Protein 3RYK (pdb70)

Organism: Bacillus anthracis (NCBI:txid1392)

B-factor: mean 27.77, std 9.04, range [14.35, 128.98]

Foldseek 3Di:
DKDFPDDPLNHKTKIAWDWADDPVGIDTDLDDQVVVVVVVHHFDWDDKDKDKAQFFQAKDFQKFFDPPQTKWKKKAWQAAKKWKKKAQCPPVRPRHRAMDTDIHHNVRRMMMTHGTRMGIMIGTHGGTIMMMMTIRGDDDPPRMAGAAPCQPVHNDPDPDDDGNYDPVNNPGHHD/DKDFPDAPLNHKTKIAWDWAQDPVGIDTCLDDQVVCVVVVDHFDWDDKDKDKAQFFQAKDFQKFFAPPQTKWKKKAWQAAKKFKKKAQCAPPGPRHGPMDTDMHHNVRRMIMTHDGRMTIMIGTHGGTIMMMMTIRGDDDPVRIAGAAQPAPSRPDPHPHDDGDYDPVNNVGDHD

Radius of gyration: 21.02 Å; Cα contacts (8 Å, |Δi|>4): 900; chains: 2; bounding box: 62×34×48 Å

InterPro domains:
  IPR000888 dTDP-4-dehydrorhamnose 3,5-epimerase-like [PF00908] (5-176)
  IPR000888 dTDP-4-dehydrorhamnose 3,5-epimerase-like [PTHR21047] (2-176)
  IPR000888 dTDP-4-dehydrorhamnose 3,5-epimerase-like [TIGR01221] (2-177)
  IPR000888 dTDP-4-dehydrorhamnose 3,5-epimerase-like [cd00438] (3-169)
  IPR011051 RmlC-like cupin domain superfamily [SSF51182] (1-179)
  IPR014710 RmlC-like jelly roll fold [G3DSA:2.60.120.10] (1-181)

Structure (mmCIF, N/CA/C/O backbone):
data_3RYK
#
_entry.id   3RYK
#
_cell.length_a   86.652
_cell.length_b   86.652
_cell.length_c   45.101
_cell.angle_alpha   90.00
_cell.angle_beta   90.00
_cell.angle_gamma   120.00
#
_symmetry.space_group_name_H-M   'P 3'
#
loop_
_entity.id
_entity.type
_entity.pdbx_description
1 polymer 'dTDP-4-dehydrorhamnose 3,5-epimerase'
2 non-polymer 'PYROPHOSPHATE 2-'
3 non-polymer "THYMIDINE-5'-DIPHOSPHATE"
4 water water
#
loop_
_atom_site.group_PDB
_atom_site.id
_atom_site.type_symbol
_atom_site.label_atom_id
_atom_site.label_alt_id
_atom_site.label_comp_id
_atom_site.label_asym_id
_atom_site.label_entity_id
_atom_site.label_seq_id
_atom_site.pdbx_PDB_ins_code
_atom_site.Cartn_x
_atom_site.Cartn_y
_atom_site.Cartn_z
_atom_site.occupancy
_atom_site.B_iso_or_equiv
_atom_site.auth_seq_id
_atom_site.auth_comp_id
_atom_site.auth_asym_id
_atom_site.auth_atom_id
_atom_site.pdbx_PDB_model_num
ATOM 1 N N . ALA A 1 24 ? -7.593 26.985 -39.492 1.00 32.47 0 ALA A N 1
ATOM 2 C CA . ALA A 1 24 ? -7.173 27.420 -38.127 1.00 32.11 0 ALA A CA 1
ATOM 3 C C . ALA A 1 24 ? -8.115 26.779 -37.114 1.00 31.93 0 ALA A C 1
ATOM 4 O O . ALA A 1 24 ? -8.873 25.877 -37.464 1.00 33.44 0 ALA A O 1
ATOM 6 N N . MET A 1 25 ? -8.081 27.230 -35.864 1.00 31.43 1 MET A N 1
ATOM 7 C CA . MET A 1 25 ? -8.975 26.657 -34.857 1.00 30.42 1 MET A CA 1
ATOM 8 C C . MET A 1 25 ? -10.410 27.089 -35.152 1.00 28.87 1 MET A C 1
ATOM 9 O O . MET A 1 25 ? -10.633 28.233 -35.544 1.00 29.88 1 MET A O 1
ATOM 14 N N A LYS A 1 26 ? -11.368 26.178 -34.976 0.50 28.26 2 LYS A N 1
ATOM 15 N N B LYS A 1 26 ? -11.368 26.187 -34.944 0.50 28.13 2 LYS A N 1
ATOM 16 C CA A LYS A 1 26 ? -12.783 26.478 -35.237 0.50 27.62 2 LYS A CA 1
ATOM 17 C CA B LYS A 1 26 ? -12.781 26.478 -35.195 0.50 27.39 2 LYS A CA 1
ATOM 18 C C A LYS A 1 26 ? -13.719 26.144 -34.061 0.50 27.37 2 LYS A C 1
ATOM 19 C C B LYS A 1 26 ? -13.662 26.264 -33.976 0.50 27.20 2 LYS A C 1
ATOM 20 O O A LYS A 1 26 ? -13.401 25.299 -33.222 0.50 27.68 2 LYS A O 1
ATOM 21 O O B LYS A 1 26 ? -13.234 25.657 -32.997 0.50 27.54 2 LYS A O 1
ATOM 32 N N . VAL A 1 27 ? -14.885 26.794 -34.051 1.00 27.08 3 VAL A N 1
ATOM 33 C CA . VAL A 1 27 ? -15.902 26.642 -32.988 1.00 27.21 3 VAL A CA 1
ATOM 34 C C . VAL A 1 27 ? -16.872 25.506 -33.325 1.00 26.82 3 VAL A C 1
ATOM 35 O O . VAL A 1 27 ? -17.552 25.521 -34.363 1.00 28.08 3 VAL A O 1
ATOM 39 N N . ILE A 1 28 ? -16.941 24.506 -32.457 1.00 26.14 4 ILE A N 1
ATOM 40 C CA . ILE A 1 28 ? -17.834 23.363 -32.659 1.00 26.38 4 ILE A CA 1
ATOM 41 C C . ILE A 1 28 ? -19.257 23.755 -32.267 1.00 25.83 4 ILE A C 1
ATOM 42 O O . ILE A 1 28 ? -20.219 23.433 -32.971 1.00 27.40 4 ILE A O 1
ATOM 47 N N . GLU A 1 29 ? -19.391 24.454 -31.141 1.00 25.12 5 GLU A N 1
ATOM 48 C CA . GLU A 1 29 ? -20.694 24.913 -30.666 1.00 24.37 5 GLU A CA 1
ATOM 49 C C . GLU A 1 29 ? -20.485 25.946 -29.569 1.00 23.78 5 GLU A C 1
ATOM 50 O O . GLU A 1 29 ? -19.438 25.970 -28.918 1.00 23.02 5 GLU A O 1
ATOM 56 N N . THR A 1 30 ? -21.489 26.798 -29.397 1.00 24.60 6 THR A N 1
ATOM 57 C CA . THR A 1 30 ? -21.478 27.831 -28.396 1.00 25.19 6 THR A CA 1
ATOM 58 C C . THR A 1 30 ? -22.729 27.602 -27.559 1.00 24.93 6 THR A C 1
ATOM 59 O O . THR A 1 30 ? -23.812 27.357 -28.095 1.00 25.03 6 THR A O 1
ATOM 63 N N . ASN A 1 31 ? -22.571 27.640 -26.240 1.00 24.63 7 ASN A N 1
ATOM 64 C CA . ASN A 1 31 ? -23.684 27.463 -25.333 1.00 24.87 7 ASN A CA 1
ATOM 65 C C . ASN A 1 31 ? -23.621 28.497 -24.212 1.00 24.08 7 ASN A C 1
ATOM 66 O O . ASN A 1 31 ? -22.559 28.989 -23.853 1.00 25.19 7 ASN A O 1
ATOM 71 N N . PHE A 1 32 ? -24.786 28.831 -23.685 1.00 23.64 8 PHE A N 1
ATOM 72 C CA . PHE A 1 32 ? -24.914 29.780 -22.599 1.00 23.26 8 PHE A CA 1
ATOM 73 C C . PHE A 1 32 ? -24.252 31.106 -22.968 1.00 23.31 8 PHE A C 1
ATOM 74 O O . PHE A 1 32 ? -23.605 31.738 -22.145 1.00 23.69 8 PHE A O 1
ATOM 82 N N . THR A 1 33 ? -24.400 31.475 -24.245 1.00 23.85 9 THR A N 1
ATOM 83 C CA . THR A 1 33 ? -23.882 32.710 -24.837 1.00 24.21 9 THR A CA 1
ATOM 84 C C . THR A 1 33 ? -22.375 32.796 -25.083 1.00 23.76 9 THR A C 1
ATOM 85 O O . THR A 1 33 ? -21.955 33.127 -26.200 1.00 24.89 9 THR A O 1
ATOM 89 N N . ASP A 1 34 ? -21.591 32.474 -24.057 1.00 23.30 10 ASP A N 1
ATOM 90 C CA . ASP A 1 34 ? -20.131 32.555 -24.067 1.00 23.50 10 ASP A CA 1
ATOM 91 C C . ASP A 1 34 ? -19.291 31.262 -24.007 1.00 23.14 10 ASP A C 1
ATOM 92 O O . ASP A 1 34 ? -18.101 31.323 -24.285 1.00 23.96 10 ASP A O 1
ATOM 97 N N . ALA A 1 35 ? -19.875 30.127 -23.620 1.00 22.74 11 ALA A N 1
ATOM 98 C CA . ALA A 1 35 ? -19.116 28.860 -23.545 1.00 22.33 11 ALA A CA 1
ATOM 99 C C . ALA A 1 35 ? -18.875 28.357 -24.963 1.00 22.41 11 ALA A C 1
ATOM 100 O O . ALA A 1 35 ? -19.795 28.289 -25.750 1.00 25.15 11 ALA A O 1
ATOM 102 N N . LYS A 1 36 ? -17.649 27.966 -25.271 1.00 22.02 12 LYS A N 1
ATOM 103 C CA . LYS A 1 36 ? -17.311 27.515 -26.621 1.00 21.64 12 LYS A CA 1
ATOM 104 C C . LYS A 1 36 ? -16.517 26.227 -26.672 1.00 22.13 12 LYS A C 1
ATOM 105 O O . LYS A 1 36 ? -15.502 26.106 -25.998 1.00 22.56 12 LYS A O 1
ATOM 111 N N . LEU A 1 37 ? -17.009 25.267 -27.450 1.00 21.86 13 LEU A N 1
ATOM 112 C CA . LEU A 1 37 ? -16.335 23.982 -27.639 1.00 22.22 13 LEU A CA 1
ATOM 113 C C . LEU A 1 37 ? -15.538 24.256 -28.906 1.00 22.48 13 LEU A C 1
ATOM 114 O O . LEU A 1 37 ? -16.119 24.598 -29.929 1.00 23.66 13 LEU A O 1
ATOM 119 N N . LEU A 1 38 ? -14.219 24.106 -28.831 1.00 23.20 14 LEU A N 1
ATOM 120 C CA . LEU A 1 38 ? -13.322 24.393 -29.949 1.00 23.67 14 LEU A CA 1
ATOM 121 C C . LEU A 1 38 ? -12.510 23.205 -30.459 1.00 24.18 14 LEU A C 1
ATOM 122 O O . LEU A 1 38 ? -12.259 22.249 -29.730 1.00 23.86 14 LEU A O 1
ATOM 127 N N . GLU A 1 39 ? -12.090 23.279 -31.725 1.00 24.49 15 GLU A N 1
ATOM 128 C CA . GLU A 1 39 ? -11.269 22.213 -32.319 1.00 25.34 15 GLU A CA 1
ATOM 129 C C . GLU A 1 39 ? -10.111 22.818 -33.107 1.00 26.19 15 GLU A C 1
ATOM 130 O O . GLU A 1 39 ? -10.326 23.623 -34.024 1.00 26.43 15 GLU A O 1
ATOM 136 N N . PRO A 1 40 ? -8.878 22.409 -32.772 1.00 26.34 16 PRO A N 1
ATOM 137 C CA . PRO A 1 40 ? -7.707 22.915 -33.459 1.00 26.60 16 PRO A CA 1
ATOM 138 C C . PRO A 1 40 ? -7.497 22.156 -34.767 1.00 26.74 16 PRO A C 1
ATOM 139 O O . PRO A 1 40 ? -7.869 20.977 -34.871 1.00 27.26 16 PRO A O 1
ATOM 143 N N . ARG A 1 41 ? -6.921 22.827 -35.750 1.00 28.17 17 ARG A N 1
ATOM 144 C CA . ARG A 1 41 ? -6.636 22.220 -37.045 1.00 28.70 17 ARG A CA 1
ATOM 145 C C . ARG A 1 41 ? -5.409 21.357 -36.818 1.00 28.49 17 ARG A C 1
ATOM 146 O O . ARG A 1 41 ? -4.385 21.835 -36.320 1.00 29.98 17 ARG A O 1
ATOM 154 N N . LEU A 1 42 ? -5.524 20.082 -37.166 1.00 29.16 18 LEU A N 1
ATOM 155 C CA . LEU A 1 42 ? -4.446 19.141 -36.995 1.00 28.97 18 LEU A CA 1
ATOM 156 C C . LEU A 1 42 ? -3.802 18.944 -38.362 1.00 29.23 18 LEU A C 1
ATOM 157 O O . LEU A 1 42 ? -4.485 19.053 -39.390 1.00 28.87 18 LEU A O 1
ATOM 162 N N . PHE A 1 43 ? -2.496 18.682 -38.366 1.00 29.41 19 PHE A N 1
ATOM 163 C CA . PHE A 1 43 ? -1.719 18.444 -39.585 1.00 29.80 19 PHE A CA 1
ATOM 164 C C . PHE A 1 43 ? -0.956 17.144 -39.408 1.00 30.03 19 PHE A C 1
ATOM 165 O O . PHE A 1 43 ? 0.124 17.125 -38.808 1.00 30.18 19 PHE A O 1
ATOM 173 N N . GLY A 1 44 ? -1.531 16.067 -39.938 1.00 30.55 20 GLY A N 1
ATOM 174 C CA . GLY A 1 44 ? -0.949 14.735 -39.839 1.00 30.80 20 GLY A CA 1
ATOM 175 C C . GLY A 1 44 ? -0.070 14.200 -40.957 1.00 31.29 20 GLY A C 1
ATOM 176 O O . GLY A 1 44 ? -0.107 14.666 -42.103 1.00 32.08 20 GLY A O 1
ATOM 177 N N . ASP A 1 45 ? 0.712 13.193 -40.576 1.00 31.88 21 ASP A N 1
ATOM 178 C CA . ASP A 1 45 ? 1.660 12.475 -41.420 1.00 31.95 21 ASP A CA 1
ATOM 179 C C . ASP A 1 45 ? 1.680 11.051 -40.910 1.00 31.33 21 ASP A C 1
ATOM 180 O O . ASP A 1 45 ? 1.039 10.733 -39.904 1.00 31.72 21 ASP A O 1
ATOM 185 N N . ASP A 1 46 ? 2.427 10.197 -41.601 1.00 30.83 22 ASP A N 1
ATOM 186 C CA . ASP A 1 46 ? 2.576 8.807 -41.204 1.00 30.41 22 ASP A CA 1
ATOM 187 C C . ASP A 1 46 ? 3.452 8.797 -39.943 1.00 29.94 22 ASP A C 1
ATOM 188 O O . ASP A 1 46 ? 3.422 7.837 -39.174 1.00 30.59 22 ASP A O 1
ATOM 193 N N . ARG A 1 47 ? 4.213 9.883 -39.744 1.00 29.27 23 ARG A N 1
ATOM 194 C CA . ARG A 1 47 ? 5.129 10.058 -38.593 1.00 28.70 23 ARG A CA 1
ATOM 195 C C . ARG A 1 47 ? 4.430 10.499 -37.308 1.00 27.61 23 ARG A C 1
ATOM 196 O O . ARG A 1 47 ? 4.970 10.324 -36.214 1.00 27.73 23 ARG A O 1
ATOM 204 N N . GLY A 1 48 ? 3.262 11.110 -37.439 1.00 26.63 24 GLY A N 1
ATOM 205 C CA . GLY A 1 48 ? 2.492 11.595 -36.279 1.00 25.70 24 GLY A CA 1
ATOM 206 C C . GLY A 1 48 ? 1.676 12.810 -36.678 1.00 25.81 24 GLY A C 1
ATOM 207 O O . GLY A 1 48 ? 0.997 12.788 -37.702 1.00 26.63 24 GLY A O 1
ATOM 208 N N . PHE A 1 49 ? 1.697 13.859 -35.859 1.00 25.48 25 PHE A N 1
ATOM 209 C CA . PHE A 1 49 ? 0.952 15.080 -36.193 1.00 25.44 25 PHE A CA 1
ATOM 210 C C . PHE A 1 49 ? 1.533 16.310 -35.512 1.00 25.06 25 PHE A C 1
ATOM 211 O O . PHE A 1 49 ? 2.403 16.217 -34.632 1.00 24.48 25 PHE A O 1
ATOM 219 N N . PHE A 1 50 ? 1.056 17.461 -35.976 1.00 24.99 26 PHE A N 1
ATOM 220 C CA . PHE A 1 50 ? 1.422 18.761 -35.465 1.00 24.71 26 PHE A CA 1
ATOM 221 C C . PHE A 1 50 ? 0.162 19.589 -35.337 1.00 24.57 26 PHE A C 1
ATOM 222 O O . PHE A 1 50 ? -0.758 19.473 -36.145 1.00 24.66 26 PHE A O 1
ATOM 230 N N . THR A 1 51 ? 0.106 20.423 -34.308 1.00 25.02 27 THR A N 1
ATOM 231 C CA . THR A 1 51 ? -1.039 21.298 -34.127 1.00 26.25 27 THR A CA 1
ATOM 232 C C . THR A 1 51 ? -0.678 22.487 -33.257 1.00 26.30 27 THR A C 1
ATOM 233 O O . THR A 1 51 ? 0.200 22.378 -32.387 1.00 26.98 27 THR A O 1
ATOM 237 N N . GLU A 1 52 ? -1.303 23.631 -33.555 1.00 27.45 28 GLU A N 1
ATOM 238 C CA . GLU A 1 52 ? -1.131 24.850 -32.772 1.00 27.76 28 GLU A CA 1
ATOM 239 C C . GLU A 1 52 ? -2.319 24.649 -31.842 1.00 27.16 28 GLU A C 1
ATOM 240 O O . GLU A 1 52 ? -3.480 24.789 -32.260 1.00 27.09 28 GLU A O 1
ATOM 246 N N . SER A 1 53 ? -2.051 24.278 -30.592 1.00 26.97 29 SER A N 1
ATOM 247 C CA . SER A 1 53 ? -3.130 24.044 -29.633 1.00 27.17 29 SER A CA 1
ATOM 248 C C . SER A 1 53 ? -3.664 25.356 -29.051 1.00 26.76 29 SER A C 1
ATOM 249 O O . SER A 1 53 ? -4.682 25.368 -28.369 1.00 28.50 29 SER A O 1
ATOM 252 N N . TYR A 1 54 ? -2.963 26.453 -29.323 1.00 26.64 30 TYR A N 1
ATOM 253 C CA . TYR A 1 54 ? -3.353 27.780 -28.864 1.00 25.30 30 TYR A CA 1
ATOM 254 C C . TYR A 1 54 ? -2.697 28.847 -29.716 1.00 25.38 30 TYR A C 1
ATOM 255 O O . TYR A 1 54 ? -1.498 28.810 -29.954 1.00 25.02 30 TYR A O 1
ATOM 264 N N . ASN A 1 55 ? -3.516 29.792 -30.156 1.00 25.59 31 ASN A N 1
ATOM 265 C CA . ASN A 1 55 ? -3.082 30.920 -30.951 1.00 25.68 31 ASN A CA 1
ATOM 266 C C . ASN A 1 55 ? -3.965 32.070 -30.503 1.00 25.89 31 ASN A C 1
ATOM 267 O O . ASN A 1 55 ? -5.156 32.106 -30.810 1.00 25.76 31 ASN A O 1
ATOM 272 N N . LYS A 1 56 ? -3.358 32.999 -29.762 1.00 26.48 32 LYS A N 1
ATOM 273 C CA . LYS A 1 56 ? -4.043 34.163 -29.192 1.00 26.56 32 LYS A CA 1
ATOM 274 C C . LYS A 1 56 ? -4.843 34.968 -30.217 1.00 26.69 32 LYS A C 1
ATOM 275 O O . LYS A 1 56 ? -6.053 35.150 -30.060 1.00 27.45 32 LYS A O 1
ATOM 281 N N . LYS A 1 57 ? -4.159 35.410 -31.269 1.00 27.17 33 LYS A N 1
ATOM 282 C CA . LYS A 1 57 ? -4.783 36.189 -32.348 1.00 27.85 33 LYS A CA 1
ATOM 283 C C . LYS A 1 57 ? -5.926 35.433 -33.050 1.00 28.08 33 LYS A C 1
ATOM 284 O O . LYS A 1 57 ? -6.891 36.066 -33.512 1.00 28.86 33 LYS A O 1
ATOM 290 N N . VAL A 1 58 ? -5.823 34.103 -33.145 1.00 27.72 34 VAL A N 1
ATOM 291 C CA . VAL A 1 58 ? -6.882 33.292 -33.779 1.00 27.78 34 VAL A CA 1
ATOM 292 C C . VAL A 1 58 ? -8.106 33.286 -32.881 1.00 27.71 34 VAL A C 1
ATOM 293 O O . VAL A 1 58 ? -9.234 33.437 -33.361 1.00 28.41 34 VAL A O 1
ATOM 297 N N . LEU A 1 59 ? -7.883 33.092 -31.585 1.00 26.84 35 LEU A N 1
ATOM 298 C CA . LEU A 1 59 ? -8.979 33.091 -30.624 1.00 26.56 35 LEU A CA 1
ATOM 299 C C . LEU A 1 59 ? -9.745 34.403 -30.619 1.00 26.25 35 LEU A C 1
ATOM 300 O O . LEU A 1 59 ? -10.973 34.384 -30.561 1.00 26.04 35 LEU A O 1
ATOM 305 N N . GLU A 1 60 ? -9.043 35.533 -30.716 1.00 26.83 36 GLU A N 1
ATOM 306 C CA . GLU A 1 60 ? -9.737 36.821 -30.735 1.00 28.12 36 GLU A CA 1
ATOM 307 C C . GLU A 1 60 ? -10.712 36.892 -31.908 1.00 28.67 36 GLU A C 1
ATOM 308 O O . GLU A 1 60 ? -11.776 37.501 -31.776 1.00 29.77 36 GLU A O 1
ATOM 314 N N . THR A 1 61 ? -10.361 36.268 -33.034 1.00 29.47 37 THR A N 1
ATOM 315 C CA . THR A 1 61 ? -11.248 36.278 -34.204 1.00 29.91 37 THR A CA 1
ATOM 316 C C . THR A 1 61 ? -12.527 35.516 -33.847 1.00 30.11 37 THR A C 1
ATOM 317 O O . THR A 1 61 ? -13.617 35.920 -34.237 1.00 30.81 37 THR A O 1
ATOM 321 N N . LEU A 1 62 ? -12.385 34.438 -33.070 1.00 30.40 38 LEU A N 1
ATOM 322 C CA . LEU A 1 62 ? -13.510 33.598 -32.629 1.00 30.30 38 LEU A CA 1
ATOM 323 C C . LEU A 1 62 ? -14.269 34.154 -31.402 1.00 30.27 38 LEU A C 1
ATOM 324 O O . LEU A 1 62 ? -15.047 33.420 -30.753 1.00 31.14 38 LEU A O 1
ATOM 329 N N . GLY A 1 63 ? -14.025 35.428 -31.085 1.00 30.13 39 GLY A N 1
ATOM 330 C CA . GLY A 1 63 ? -14.658 36.127 -29.968 1.00 29.79 39 GLY A CA 1
ATOM 331 C C . GLY A 1 63 ? -14.237 35.645 -28.596 1.00 29.64 39 GLY A C 1
ATOM 332 O O . GLY A 1 63 ? -15.056 35.589 -27.682 1.00 29.59 39 GLY A O 1
ATOM 333 N N . VAL A 1 64 ? -12.959 35.291 -28.465 1.00 29.33 40 VAL A N 1
ATOM 334 C CA . VAL A 1 64 ? -12.386 34.805 -27.221 1.00 29.09 40 VAL A CA 1
ATOM 335 C C . VAL A 1 64 ? -11.127 35.646 -27.050 1.00 29.10 40 VAL A C 1
ATOM 336 O O . VAL A 1 64 ? -10.061 35.335 -27.601 1.00 29.61 40 VAL A O 1
ATOM 340 N N . THR A 1 65 ? -11.276 36.729 -26.297 1.00 28.87 41 THR A N 1
ATOM 341 C CA . THR A 1 65 ? -10.197 37.663 -26.029 1.00 29.45 41 THR A CA 1
ATOM 342 C C . THR A 1 65 ? -9.816 37.594 -24.554 1.00 29.36 41 THR A C 1
ATOM 343 O O . THR A 1 65 ? -10.521 38.134 -23.685 1.00 30.77 41 THR A O 1
ATOM 347 N N . HIS A 1 66 ? -8.710 36.907 -24.283 1.00 29.09 42 HIS A N 1
ATOM 348 C CA . HIS A 1 66 ? -8.203 36.738 -22.925 1.00 28.67 42 HIS A CA 1
ATOM 349 C C . HIS A 1 66 ? -6.699 36.588 -22.948 1.00 28.64 42 HIS A C 1
ATOM 350 O O . HIS A 1 66 ? -6.135 35.993 -23.875 1.00 28.62 42 HIS A O 1
ATOM 357 N N . SER A 1 67 ? -6.054 37.106 -21.914 1.00 28.32 43 SER A N 1
ATOM 358 C CA . SER A 1 67 ? -4.610 37.017 -21.788 1.00 28.43 43 SER A CA 1
ATOM 359 C C . SER A 1 67 ? -4.414 36.005 -20.669 1.00 27.99 43 SER A C 1
ATOM 360 O O . SER A 1 67 ? -4.687 36.293 -19.503 1.00 28.58 43 SER A O 1
ATOM 363 N N . PHE A 1 68 ? -3.988 34.801 -21.041 1.00 27.02 44 PHE A N 1
ATOM 364 C CA . PHE A 1 68 ? -3.773 33.725 -20.067 1.00 26.55 44 PHE A CA 1
ATOM 365 C C . PHE A 1 68 ? -2.450 33.873 -19.337 1.00 25.92 44 PHE A C 1
ATOM 366 O O . PHE A 1 68 ? -1.427 34.142 -19.952 1.00 27.96 44 PHE A O 1
ATOM 374 N N . VAL A 1 69 ? -2.491 33.674 -18.017 1.00 24.98 45 VAL A N 1
ATOM 375 C CA . VAL 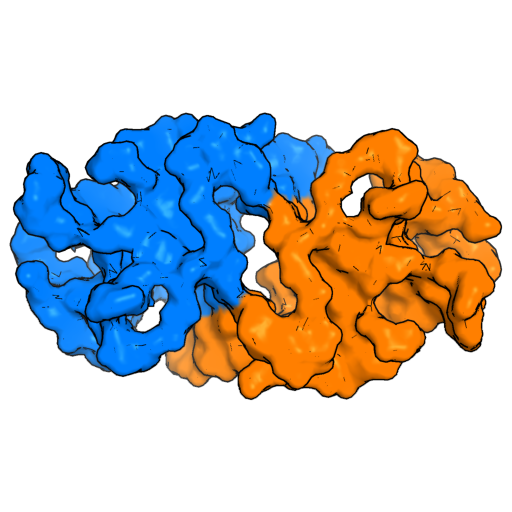A 1 69 ? -1.313 33.822 -17.152 1.00 23.89 45 VAL A CA 1
ATOM 376 C C . VAL A 1 69 ? -0.770 32.554 -16.502 1.00 23.53 45 VAL A C 1
ATOM 377 O O . VAL A 1 69 ? 0.355 32.536 -16.026 1.00 24.45 45 VAL A O 1
ATOM 381 N N . GLN A 1 70 ? -1.558 31.490 -16.501 1.00 23.47 46 GLN A N 1
ATOM 382 C CA . GLN A 1 70 ? -1.126 30.262 -15.889 1.00 23.79 46 GLN A CA 1
ATOM 383 C C . GLN A 1 70 ? -1.684 29.045 -16.619 1.00 23.77 46 GLN A C 1
ATOM 384 O O . GLN A 1 70 ? -2.769 29.111 -17.202 1.00 23.90 46 GLN A O 1
ATOM 390 N N . ASP A 1 71 ? -0.898 27.975 -16.641 1.00 24.61 47 ASP A N 1
ATOM 391 C CA . ASP A 1 71 ? -1.265 26.689 -17.257 1.00 24.45 47 ASP A CA 1
ATOM 392 C C . ASP A 1 71 ? -1.152 25.675 -16.135 1.00 24.58 47 ASP A C 1
ATOM 393 O O . ASP A 1 71 ? -0.103 25.576 -15.485 1.00 24.78 47 ASP A O 1
ATOM 398 N N . ASN A 1 72 ? -2.225 24.925 -15.935 1.00 24.68 48 ASN A N 1
ATOM 399 C CA . ASN A 1 72 ? -2.325 23.904 -14.915 1.00 25.66 48 ASN A CA 1
ATOM 400 C C . ASN A 1 72 ? -2.437 22.529 -15.569 1.00 24.94 48 ASN A C 1
ATOM 401 O O . ASN A 1 72 ? -3.036 22.407 -16.638 1.00 25.84 48 ASN A O 1
ATOM 406 N N . VAL A 1 73 ? -1.854 21.511 -14.943 1.00 24.95 49 VAL A N 1
ATOM 407 C CA . VAL A 1 73 ? -1.910 20.130 -15.434 1.00 24.30 49 VAL A CA 1
ATOM 408 C C . VAL A 1 73 ? -2.404 19.239 -14.297 1.00 24.69 49 VAL A C 1
ATOM 409 O O . VAL A 1 73 ? -1.792 19.194 -13.226 1.00 24.20 49 VAL A O 1
ATOM 413 N N . SER A 1 74 ? -3.526 18.568 -14.551 1.00 23.94 50 SER A N 1
ATOM 414 C CA . SER A 1 74 ? -4.178 17.654 -13.632 1.00 23.56 50 SER A CA 1
ATOM 415 C C . SER A 1 74 ? -3.995 16.209 -14.090 1.00 23.43 50 SER A C 1
ATOM 416 O O . SER A 1 74 ? -4.418 15.856 -15.186 1.00 23.85 50 SER A O 1
ATOM 419 N N . TYR A 1 75 ? -3.334 15.396 -13.269 1.00 23.32 51 TYR A N 1
ATOM 420 C CA . TYR A 1 75 ? -3.121 13.979 -13.553 1.00 22.63 51 TYR A CA 1
ATOM 421 C C . TYR A 1 75 ? -3.989 13.191 -12.579 1.00 22.48 51 TYR A C 1
ATOM 422 O O . TYR A 1 75 ? -3.990 13.487 -11.358 1.00 23.54 51 TYR A O 1
ATOM 431 N N . SER A 1 76 ? -4.737 12.226 -13.111 1.00 22.03 52 SER A N 1
ATOM 432 C CA . SER A 1 76 ? -5.620 11.360 -12.327 1.00 21.63 52 SER A CA 1
ATOM 433 C C . SER A 1 76 ? -5.294 9.910 -12.720 1.00 22.50 52 SER A C 1
ATOM 434 O O . SER A 1 76 ? -5.520 9.480 -13.859 1.00 22.15 52 SER A O 1
ATOM 437 N N . ALA A 1 77 ? -4.742 9.157 -11.782 1.00 23.10 53 ALA A N 1
ATOM 438 C CA . ALA A 1 77 ? -4.361 7.780 -12.045 1.00 23.53 53 ALA A CA 1
ATOM 439 C C . ALA A 1 77 ? -5.522 6.816 -12.354 1.00 23.85 53 ALA A C 1
ATOM 440 O O . ALA A 1 77 ? -5.417 5.987 -13.258 1.00 25.28 53 ALA A O 1
ATOM 442 N N . GLU A 1 78 ? -6.634 6.954 -11.641 1.00 23.72 54 GLU A N 1
ATOM 443 C CA . GLU A 1 78 ? -7.775 6.063 -11.814 1.00 23.69 54 GLU A CA 1
ATOM 444 C C . GLU A 1 78 ? -8.954 6.665 -12.560 1.00 22.88 54 GLU A C 1
ATOM 445 O O . GLU A 1 78 ? -9.245 7.850 -12.400 1.00 22.40 54 GLU A O 1
ATOM 451 N N . ALA A 1 79 ? -9.615 5.845 -13.383 1.00 22.87 55 ALA A N 1
ATOM 452 C CA . ALA A 1 79 ? -10.809 6.280 -14.113 1.00 22.06 55 ALA A CA 1
ATOM 453 C C . ALA A 1 79 ? -11.866 6.565 -13.048 1.00 21.71 55 ALA A C 1
ATOM 454 O O . ALA A 1 79 ? -11.857 5.950 -11.975 1.00 21.38 55 ALA A O 1
ATOM 456 N N . GLY A 1 80 ? -12.802 7.460 -13.343 1.00 20.56 56 GLY A N 1
ATOM 457 C CA . GLY A 1 80 ? -13.851 7.798 -12.383 1.00 20.97 56 GLY A CA 1
ATOM 458 C C . GLY A 1 80 ? -13.421 8.756 -11.283 1.00 20.53 56 GLY A C 1
ATOM 459 O O . GLY A 1 80 ? -14.026 8.790 -10.189 1.00 21.89 56 GLY A O 1
ATOM 460 N N . THR A 1 81 ? -12.364 9.513 -11.541 1.00 20.37 57 THR A N 1
ATOM 461 C CA . THR A 1 81 ? -11.872 10.495 -10.600 1.00 20.49 57 THR A CA 1
ATOM 462 C C . THR A 1 81 ? -12.611 11.788 -10.936 1.00 20.42 57 THR A C 1
ATOM 463 O O . THR A 1 81 ? -12.670 12.200 -12.097 1.00 19.35 57 THR A O 1
ATOM 467 N N . ILE A 1 82 ? -13.222 12.413 -9.941 1.00 19.99 58 ILE A N 1
ATOM 468 C CA . ILE A 1 82 ? -13.927 13.671 -10.160 1.00 20.98 58 ILE A CA 1
ATOM 469 C C . ILE A 1 82 ? -13.169 14.856 -9.581 1.00 21.42 58 ILE A C 1
ATOM 470 O O . ILE A 1 82 ? -12.826 14.880 -8.390 1.00 21.75 58 ILE A O 1
ATOM 475 N N . ARG A 1 83 ? -12.910 15.824 -10.456 1.00 20.62 59 ARG A N 1
ATOM 476 C CA . ARG A 1 83 ? -12.209 17.060 -10.123 1.00 20.78 59 ARG A CA 1
ATOM 477 C C . ARG A 1 83 ? -13.214 18.219 -10.277 1.00 20.96 59 ARG A C 1
ATOM 478 O O . ARG A 1 83 ? -13.583 18.583 -11.407 1.00 19.99 59 ARG A O 1
ATOM 486 N N . GLY A 1 84 ? -13.666 18.783 -9.159 1.00 21.30 60 GLY A N 1
ATOM 487 C CA . GLY A 1 84 ? -14.639 19.893 -9.151 1.00 22.08 60 GLY A CA 1
ATOM 488 C C . GLY A 1 84 ? -15.904 19.615 -8.343 1.00 23.18 60 GLY A C 1
ATOM 489 O O . GLY A 1 84 ? -15.899 18.703 -7.492 1.00 24.36 60 GLY A O 1
ATOM 490 N N . LEU A 1 85 ? -16.992 20.374 -8.557 1.00 24.37 61 LEU A N 1
ATOM 491 C CA . LEU A 1 85 ? -17.104 21.505 -9.520 1.00 24.25 61 LEU A CA 1
ATOM 492 C C . LEU A 1 85 ? -16.487 22.765 -8.911 1.00 24.81 61 LEU A C 1
ATOM 493 O O . LEU A 1 85 ? -16.992 23.247 -7.904 1.00 25.54 61 LEU A O 1
ATOM 498 N N A HIS A 1 86 ? -15.438 23.292 -9.547 0.50 24.64 62 HIS A N 1
ATOM 499 N N B HIS A 1 86 ? -15.421 23.296 -9.510 0.50 24.63 62 HIS A N 1
ATOM 500 C CA A HIS A 1 86 ? -14.715 24.489 -9.092 0.50 24.92 62 HIS A CA 1
ATOM 501 C CA B HIS A 1 86 ? -14.770 24.495 -8.974 0.50 24.95 62 HIS A CA 1
ATOM 502 C C A HIS A 1 86 ? -15.117 25.829 -9.710 0.50 25.08 62 HIS A C 1
ATOM 503 C C B HIS A 1 86 ? -15.181 25.805 -9.651 0.50 25.00 62 HIS A C 1
ATOM 504 O O A HIS A 1 86 ? -15.585 25.892 -10.840 0.50 24.66 62 HIS A O 1
ATOM 505 O O B HIS A 1 86 ? -15.721 25.819 -10.751 0.50 24.45 62 HIS A O 1
ATOM 518 N N . PHE A 1 87 ? -14.924 26.902 -8.946 1.00 25.71 63 PHE A N 1
ATOM 519 C CA . PHE A 1 87 ? -15.184 28.258 -9.415 1.00 26.43 63 PHE A CA 1
ATOM 520 C C . PHE A 1 87 ? -14.444 29.133 -8.410 1.00 27.85 63 PHE A C 1
ATOM 521 O O . PHE A 1 87 ? -14.468 28.864 -7.200 1.00 28.81 63 PHE A O 1
ATOM 529 N N . GLN A 1 88 ? -13.749 30.148 -8.899 1.00 29.09 64 GLN A N 1
ATOM 530 C CA . GLN A 1 88 ? -13.023 31.029 -8.008 1.00 30.33 64 GLN A CA 1
ATOM 531 C C . GLN A 1 88 ? -13.914 32.259 -7.918 1.00 31.16 64 GLN A C 1
ATOM 532 O O . GLN A 1 88 ? -14.230 32.873 -8.938 1.00 32.10 64 GLN A O 1
ATOM 538 N N . LYS A 1 89 ? -14.365 32.597 -6.708 1.00 32.30 65 LYS A N 1
ATOM 539 C CA . LYS A 1 89 ? -15.224 33.761 -6.525 1.00 32.35 65 LYS A CA 1
ATOM 540 C C . LYS A 1 89 ? -14.497 35.063 -6.797 1.00 32.37 65 LYS A C 1
ATOM 541 O O . LYS A 1 89 ? -13.295 35.174 -6.526 1.00 32.66 65 LYS A O 1
ATOM 547 N N . ASN A 1 90 ? -15.219 36.039 -7.351 1.00 32.52 66 ASN A N 1
ATOM 548 C CA . ASN A 1 90 ? -14.635 37.360 -7.600 1.00 32.91 66 ASN A CA 1
ATOM 549 C C . ASN A 1 90 ? -14.216 37.973 -6.261 1.00 32.99 66 ASN A C 1
ATOM 550 O O . ASN A 1 90 ? -14.649 37.505 -5.205 1.00 34.07 66 ASN A O 1
ATOM 555 N N . PRO A 1 91 ? -13.358 39.004 -6.299 1.00 32.49 67 PRO A N 1
ATOM 556 C CA . PRO A 1 91 ? -12.748 39.657 -7.476 1.00 32.07 67 PRO A CA 1
ATOM 557 C C . PRO A 1 91 ? -11.719 38.852 -8.286 1.00 31.85 67 PRO A C 1
ATOM 558 O O . PRO A 1 91 ? -11.111 39.420 -9.192 1.00 32.67 67 PRO A O 1
ATOM 562 N N . LYS A 1 92 ? -11.531 37.563 -7.993 1.00 31.88 68 LYS A N 1
ATOM 563 C CA . LYS A 1 92 ? -10.563 36.753 -8.716 1.00 31.34 68 LYS A CA 1
ATOM 564 C C . LYS A 1 92 ? -11.190 35.641 -9.573 1.00 30.93 68 LYS A C 1
ATOM 565 O O . LYS A 1 92 ? -10.719 34.500 -9.559 1.00 30.79 68 LYS A O 1
ATOM 571 N N . ALA A 1 93 ? -12.234 35.980 -10.331 1.00 29.92 69 ALA A N 1
ATOM 572 C CA . ALA A 1 93 ? -12.901 35.001 -11.196 1.00 28.91 69 ALA A CA 1
ATOM 573 C C . ALA A 1 93 ? -11.942 34.639 -12.326 1.00 28.53 69 ALA A C 1
ATOM 574 O O . ALA A 1 93 ? -11.174 35.492 -12.793 1.00 29.10 69 ALA A O 1
ATOM 576 N N . GLN A 1 94 ? -11.983 33.375 -12.742 1.00 27.40 70 GLN A N 1
ATOM 577 C CA . GLN A 1 94 ? -11.118 32.865 -13.811 1.00 26.67 70 GLN A CA 1
ATOM 578 C C . GLN A 1 94 ? -11.814 32.341 -15.060 1.00 26.66 70 GLN A C 1
ATOM 579 O O . GLN A 1 94 ? -12.791 31.591 -14.975 1.00 27.67 70 GLN A O 1
ATOM 585 N N . THR A 1 95 ? -11.304 32.754 -16.218 1.00 26.12 71 THR A N 1
ATOM 586 C CA . THR A 1 95 ? -11.794 32.275 -17.495 1.00 25.90 71 THR A CA 1
ATOM 587 C C . THR A 1 95 ? -10.866 31.079 -17.630 1.00 25.37 71 THR A C 1
ATOM 588 O O . THR A 1 95 ? -9.674 31.194 -17.314 1.00 26.26 71 THR A O 1
ATOM 592 N N . LYS A 1 96 ? -11.387 29.934 -18.052 1.00 24.28 72 LYS A N 1
ATOM 593 C CA . LYS A 1 96 ? -10.561 28.740 -18.219 1.00 23.25 72 LYS A CA 1
ATOM 594 C C . LYS A 1 96 ? -10.666 28.244 -19.654 1.00 22.13 72 LYS A C 1
ATOM 595 O O . LYS A 1 96 ? -11.639 28.555 -20.326 1.00 22.87 72 LYS A O 1
ATOM 601 N N . LEU A 1 97 ? -9.667 27.479 -20.095 1.00 20.92 73 LEU A N 1
ATOM 602 C CA . LEU A 1 97 ? -9.616 26.899 -21.461 1.00 20.21 73 LEU A CA 1
ATOM 603 C C . LEU A 1 97 ? -8.987 25.540 -21.208 1.00 20.02 73 LEU A C 1
ATOM 604 O O . LEU A 1 97 ? -7.795 25.435 -20.948 1.00 21.18 73 LEU A O 1
ATOM 609 N N . ILE A 1 98 ? -9.810 24.504 -21.297 1.00 20.03 74 ILE A N 1
ATOM 610 C CA . ILE A 1 98 ? -9.399 23.151 -21.000 1.00 21.46 74 ILE A CA 1
ATOM 611 C C . ILE A 1 98 ? -9.290 22.184 -22.162 1.00 21.56 74 ILE A C 1
ATOM 612 O O . ILE A 1 98 ? -10.092 22.222 -23.086 1.00 22.64 74 ILE A O 1
ATOM 617 N N . GLN A 1 99 ? -8.290 21.314 -22.075 1.00 21.82 75 GLN A N 1
ATOM 618 C CA . GLN A 1 99 ? -8.050 20.271 -23.062 1.00 22.52 75 GLN A CA 1
ATOM 619 C C . GLN A 1 99 ? -7.487 19.040 -22.354 1.00 22.62 75 GLN A C 1
ATOM 620 O O . GLN A 1 99 ? -6.961 19.117 -21.224 1.00 23.79 75 GLN A O 1
ATOM 626 N N . VAL A 1 100 ? -7.603 17.910 -23.039 1.00 21.92 76 VAL A N 1
ATOM 627 C CA . VAL A 1 100 ? -7.125 16.625 -22.541 1.00 22.06 76 VAL A CA 1
ATOM 628 C C . VAL A 1 100 ? -5.925 16.203 -23.381 1.00 22.40 76 VAL A C 1
ATOM 629 O O . VAL A 1 100 ? -6.011 16.106 -24.627 1.00 22.84 76 VAL A O 1
ATOM 633 N N . MET A 1 101 ? -4.811 15.921 -22.708 1.00 22.90 77 MET A N 1
ATOM 634 C CA . MET A 1 101 ? -3.571 15.523 -23.385 1.00 23.86 77 MET A CA 1
ATOM 635 C C . MET A 1 101 ? -3.384 14.012 -23.467 1.00 23.67 77 MET A C 1
ATOM 636 O O . MET A 1 101 ? -2.712 13.496 -24.384 1.00 24.58 77 MET A O 1
ATOM 641 N N . GLN A 1 102 ? -3.949 13.313 -22.490 1.00 22.91 78 GLN A N 1
ATOM 642 C CA . GLN A 1 102 ? -3.888 11.879 -22.415 1.00 23.12 78 GLN A CA 1
ATOM 643 C C . GLN A 1 102 ? -5.194 11.428 -21.781 1.00 22.08 78 GLN A C 1
ATOM 644 O O . GLN A 1 102 ? -5.625 11.995 -20.770 1.00 22.89 78 GLN A O 1
ATOM 650 N N . GLY A 1 103 ? -5.820 10.423 -22.388 1.00 21.14 79 GLY A N 1
ATOM 651 C CA . GLY A 1 103 ? -7.083 9.892 -21.917 1.00 20.59 79 GLY A CA 1
ATOM 652 C C . GLY A 1 103 ? -8.313 10.656 -22.406 1.00 20.42 79 GLY A C 1
ATOM 653 O O . GLY A 1 103 ? -8.337 11.238 -23.499 1.00 22.03 79 GLY A O 1
ATOM 654 N N . ALA A 1 104 ? -9.345 10.658 -21.584 1.00 19.89 80 ALA A N 1
ATOM 655 C CA . ALA A 1 104 ? -10.589 11.324 -21.921 1.00 18.68 80 ALA A CA 1
ATOM 656 C C . ALA A 1 104 ? -11.368 11.621 -20.656 1.00 18.48 80 ALA A C 1
ATOM 657 O O . ALA A 1 104 ? -11.226 10.893 -19.671 1.00 18.64 80 ALA A O 1
ATOM 659 N N . ILE A 1 105 ? -12.172 12.687 -20.712 1.00 17.44 81 ILE A N 1
ATOM 660 C CA . ILE A 1 105 ? -12.999 13.128 -19.608 1.00 17.65 81 ILE A CA 1
ATOM 661 C C . ILE A 1 105 ? -14.380 13.576 -20.067 1.00 17.84 81 ILE A C 1
ATOM 662 O O . ILE A 1 105 ? -14.593 13.884 -21.245 1.00 17.37 81 ILE A O 1
ATOM 667 N N . TYR A 1 106 ? -15.312 13.550 -19.130 1.00 17.79 82 TYR A N 1
ATOM 668 C CA . TYR A 1 106 ? -16.683 14.027 -19.317 1.00 17.71 82 TYR A CA 1
ATOM 669 C C . TYR A 1 106 ? -16.622 15.292 -18.498 1.00 18.01 82 TYR A C 1
ATOM 670 O O . TYR A 1 106 ? -16.546 15.223 -17.269 1.00 17.89 82 TYR A O 1
ATOM 679 N N . ASP A 1 107 ? -16.626 16.437 -19.169 1.00 18.60 83 ASP A N 1
ATOM 680 C CA . ASP A 1 107 ? -16.530 17.728 -18.537 1.00 19.09 83 ASP A CA 1
ATOM 681 C C . ASP A 1 107 ? -17.864 18.451 -18.460 1.00 19.33 83 ASP A C 1
ATOM 682 O O . ASP A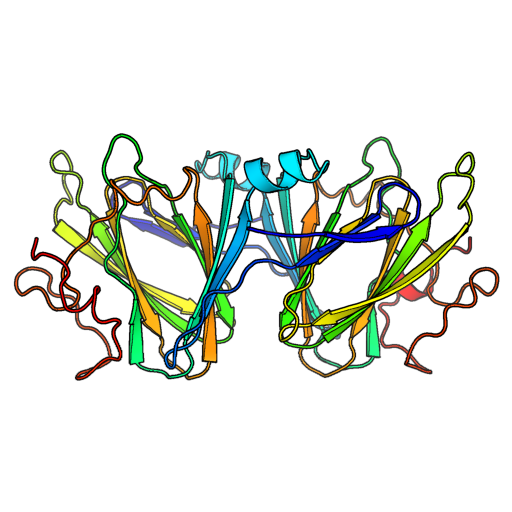 1 107 ? -18.603 18.538 -19.447 1.00 19.92 83 ASP A O 1
ATOM 687 N N . VAL A 1 108 ? -18.158 18.997 -17.283 1.00 19.34 84 VAL A N 1
ATOM 688 C CA . VAL A 1 1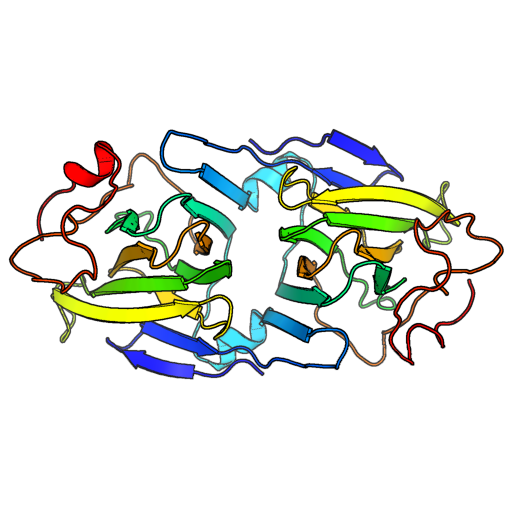08 ? -19.403 19.690 -17.068 1.00 19.06 84 VAL A CA 1
ATOM 689 C C . VAL A 1 108 ? -19.162 21.138 -16.667 1.00 19.50 84 VAL A C 1
ATOM 690 O O . VAL A 1 108 ? -18.188 21.438 -15.964 1.00 18.90 84 VAL A O 1
ATOM 694 N N . ILE A 1 109 ? -20.030 22.020 -17.148 1.00 20.29 85 ILE A N 1
ATOM 695 C CA . ILE A 1 109 ? -19.954 23.432 -16.805 1.00 20.18 85 ILE A CA 1
ATOM 696 C C . ILE A 1 109 ? -21.367 23.819 -16.421 1.00 20.49 85 ILE A C 1
ATOM 697 O O . ILE A 1 109 ? -22.326 23.314 -17.003 1.00 20.11 85 ILE A O 1
ATOM 702 N N . VAL A 1 110 ? -21.481 24.683 -15.410 1.00 20.95 86 VAL A N 1
ATOM 703 C CA . VAL A 1 110 ? -22.766 25.157 -14.912 1.00 21.33 86 VAL A CA 1
ATOM 704 C C . VAL A 1 110 ? -22.769 26.698 -14.917 1.00 21.37 86 VAL A C 1
ATOM 705 O O . VAL A 1 110 ? -21.832 27.323 -14.421 1.00 21.41 86 VAL A O 1
ATOM 709 N N . ASP A 1 111 ? -23.809 27.304 -15.490 1.00 21.00 87 ASP A N 1
ATOM 710 C CA . ASP A 1 111 ? -23.917 28.771 -15.562 1.00 21.88 87 ASP A CA 1
ATOM 711 C C . ASP A 1 111 ? -24.445 29.245 -14.196 1.00 23.22 87 ASP A C 1
ATOM 712 O O . ASP A 1 111 ? -25.592 28.948 -13.830 1.00 24.33 87 ASP A O 1
ATOM 717 N N . LEU A 1 112 ? -23.612 29.964 -13.445 1.00 24.40 88 LEU A N 1
ATOM 718 C CA . LEU A 1 112 ? -24.024 30.463 -12.119 1.00 25.54 88 LEU A CA 1
ATOM 719 C C . LEU A 1 112 ? -24.306 31.970 -12.081 1.00 26.21 88 LEU A C 1
ATOM 720 O O . LEU A 1 112 ? -24.388 32.570 -11.009 1.00 27.28 88 LEU A O 1
ATOM 725 N N . ARG A 1 113 ? -24.469 32.572 -13.251 1.00 26.10 89 ARG A N 1
ATOM 726 C CA . ARG A 1 113 ? -24.767 33.990 -13.362 1.00 26.50 89 ARG A CA 1
ATOM 727 C C . ARG A 1 113 ? -26.288 34.088 -13.121 1.00 26.94 89 ARG A C 1
ATOM 728 O O . ARG A 1 113 ? -27.086 33.706 -13.978 1.00 27.40 89 ARG A O 1
ATOM 736 N N A LYS A 1 114 ? -26.680 34.588 -11.944 0.50 27.29 90 LYS A N 1
ATOM 737 N N B LYS A 1 114 ? -26.672 34.587 -11.943 0.50 27.34 90 LYS A N 1
ATOM 738 C CA A LYS A 1 114 ? -28.101 34.722 -11.573 0.50 27.61 90 LYS A CA 1
ATOM 739 C CA B LYS A 1 114 ? -28.084 34.734 -11.560 0.50 27.69 90 LYS A CA 1
ATOM 740 C C A LYS A 1 114 ? -28.954 35.515 -12.566 0.50 28.13 90 LYS A C 1
ATOM 741 C C B LYS A 1 114 ? -28.948 35.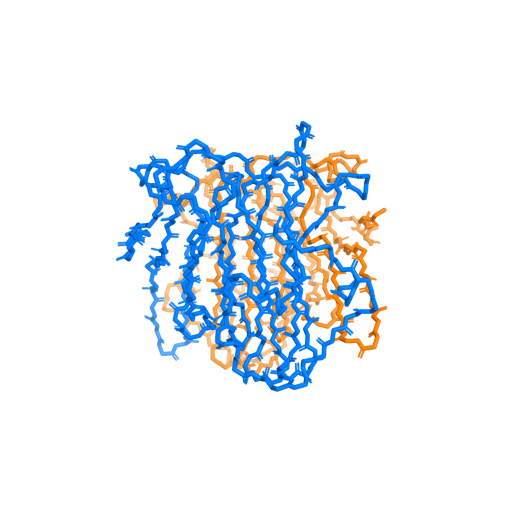520 -12.553 0.50 28.17 90 LYS A C 1
ATOM 742 O O A LYS A 1 114 ? -30.147 35.243 -12.712 0.50 28.67 90 LYS A O 1
ATOM 743 O O B LYS A 1 114 ? -30.142 35.248 -12.686 0.50 28.73 90 LYS A O 1
ATOM 754 N N . ASP A 1 115 ? -28.333 36.470 -13.253 1.00 28.62 91 ASP A N 1
ATOM 755 C CA . ASP A 1 115 ? -29.013 37.301 -14.246 1.00 29.90 91 ASP A CA 1
ATOM 756 C C . ASP A 1 115 ? -29.253 36.539 -15.547 1.00 29.49 91 ASP A C 1
ATOM 757 O O . ASP A 1 115 ? -30.262 36.716 -16.227 1.00 31.04 91 ASP A O 1
ATOM 762 N N . SER A 1 116 ? -28.287 35.694 -15.890 1.00 29.11 92 SER A N 1
ATOM 763 C CA . SER A 1 116 ? -28.326 34.910 -17.118 1.00 28.38 92 SER A CA 1
ATOM 764 C C . SER A 1 116 ? -29.626 34.182 -17.432 1.00 27.84 92 SER A C 1
ATOM 765 O O . SER A 1 116 ? -30.220 33.558 -16.556 1.00 28.39 92 SER A O 1
ATOM 768 N N . PRO A 1 117 ? -30.077 34.253 -18.697 1.00 27.34 93 PRO A N 1
ATOM 769 C CA . PRO A 1 117 ? -31.302 33.536 -19.027 1.00 27.52 93 PRO A CA 1
ATOM 770 C C . PRO A 1 117 ? -31.072 32.038 -18.802 1.00 27.31 93 PRO A C 1
ATOM 771 O O . PRO A 1 117 ? -31.978 31.337 -18.356 1.00 28.22 93 PRO A O 1
ATOM 775 N N . THR A 1 118 ? -29.849 31.574 -19.075 1.00 26.83 94 THR A N 1
ATOM 776 C CA . THR A 1 118 ? -29.473 30.166 -18.905 1.00 26.71 94 THR A CA 1
ATOM 777 C C . THR A 1 118 ? -28.946 29.839 -17.490 1.00 26.02 94 THR A C 1
ATOM 778 O O . THR A 1 118 ? -28.177 28.898 -17.300 1.00 26.69 94 THR A O 1
ATOM 782 N N . PHE A 1 119 ? -29.379 30.605 -16.495 1.00 25.62 95 PHE A N 1
ATOM 783 C CA . PHE A 1 119 ? -28.963 30.395 -15.114 1.00 25.46 95 PHE A CA 1
ATOM 784 C C . PHE A 1 119 ? -29.318 29.000 -14.597 1.00 25.51 95 PHE A C 1
ATOM 785 O O . PHE A 1 119 ? -30.415 28.483 -14.838 1.00 27.27 95 PHE A O 1
ATOM 793 N N . LYS A 1 120 ? -28.346 28.408 -13.909 1.00 26.49 96 LYS A N 1
ATOM 794 C CA . LYS A 1 120 ? -28.389 27.065 -13.317 1.00 26.21 96 LYS A CA 1
ATOM 795 C C . LYS A 1 120 ? -28.223 25.926 -14.337 1.00 25.52 96 LYS A C 1
ATOM 796 O O . LYS A 1 120 ? -27.934 24.788 -13.944 1.00 27.92 96 LYS A O 1
ATOM 802 N N . GLN A 1 121 ? -28.366 26.223 -15.632 1.00 24.30 97 GLN A N 1
ATOM 803 C CA . GLN A 1 121 ? -28.211 25.202 -16.663 1.00 24.19 97 GLN A CA 1
ATOM 804 C C . GLN A 1 121 ? -26.761 24.707 -16.788 1.00 23.49 97 GLN A C 1
ATOM 805 O O . GLN A 1 121 ? -25.807 25.413 -16.464 1.00 23.31 97 GLN A O 1
ATOM 811 N N . TRP A 1 122 ? -26.618 23.478 -17.274 1.00 23.11 98 TRP A N 1
ATOM 812 C CA . TRP A 1 122 ? -25.318 22.841 -17.444 1.00 22.86 98 TRP A CA 1
ATOM 813 C C . TRP A 1 122 ? -25.195 22.080 -18.750 1.00 22.40 98 TRP A C 1
ATOM 814 O O . TRP A 1 122 ? -26.175 21.874 -19.469 1.00 23.35 98 TRP A O 1
ATOM 825 N N . ARG A 1 123 ? -23.971 21.671 -19.058 1.00 22.87 99 ARG A N 1
ATOM 826 C CA . ARG A 1 123 ? -23.734 20.887 -20.265 1.00 22.01 99 ARG A CA 1
ATOM 827 C C . ARG A 1 123 ? -22.508 20.001 -20.091 1.00 20.81 99 ARG A C 1
ATOM 828 O O . ARG A 1 123 ? -21.481 20.438 -19.562 1.00 21.46 99 ARG A O 1
ATOM 836 N N . GLY A 1 124 ? -22.663 18.755 -20.526 1.00 20.66 100 GLY A N 1
ATOM 837 C CA . GLY A 1 124 ? -21.624 17.730 -20.463 1.00 20.22 100 GLY A CA 1
ATOM 838 C C . GLY A 1 124 ? -20.941 17.508 -21.805 1.00 20.30 100 GLY A C 1
ATOM 839 O O . GLY A 1 124 ? -21.603 17.144 -22.781 1.00 21.92 100 GLY A O 1
ATOM 840 N N . TYR A 1 125 ? -19.621 17.710 -21.841 1.00 19.99 101 TYR A N 1
ATOM 841 C CA . TYR A 1 125 ? -18.814 17.559 -23.060 1.00 18.61 101 TYR A CA 1
ATOM 842 C C . TYR A 1 125 ? -17.735 16.488 -22.897 1.00 19.34 101 TYR A C 1
ATOM 843 O O . TYR A 1 125 ? -17.147 16.321 -21.806 1.00 21.74 101 TYR A O 1
ATOM 852 N N . ILE A 1 126 ? -17.450 15.777 -23.983 1.00 17.05 102 ILE A N 1
ATOM 853 C CA . ILE A 1 126 ? -16.426 14.747 -23.971 1.00 18.07 102 ILE A CA 1
ATOM 854 C C . ILE A 1 126 ? -15.200 15.340 -24.651 1.00 17.89 102 ILE A C 1
ATOM 855 O O . ILE A 1 126 ? -15.237 15.609 -25.861 1.00 19.16 102 ILE A O 1
ATOM 860 N N . LEU A 1 127 ? -14.143 15.530 -23.867 1.00 18.26 103 LEU A N 1
ATOM 861 C CA . LEU A 1 127 ? -12.879 16.071 -24.305 1.00 18.29 103 LEU A CA 1
ATOM 862 C C . LEU A 1 127 ? -11.879 14.917 -24.196 1.00 18.00 103 LEU A C 1
ATOM 863 O O . LEU A 1 127 ? -11.811 14.206 -23.175 1.00 17.55 103 LEU A O 1
ATOM 868 N N . SER A 1 128 ? -11.111 14.692 -25.253 1.00 17.87 104 SER A N 1
ATOM 869 C CA . SER A 1 128 ? -10.146 13.602 -25.244 1.00 17.41 104 SER A CA 1
ATOM 870 C C . SER A 1 128 ? -8.845 13.885 -25.992 1.00 17.74 104 SER A C 1
ATOM 871 O O . SER A 1 128 ? -8.714 14.881 -26.713 1.00 17.44 104 SER A O 1
ATOM 874 N N . ALA A 1 129 ? -7.889 12.977 -25.811 1.00 18.76 105 ALA A N 1
ATOM 875 C CA . ALA A 1 129 ? -6.601 13.088 -26.443 1.00 18.87 105 ALA A CA 1
ATOM 876 C C . ALA A 1 129 ? -6.815 12.885 -27.931 1.00 19.55 105 ALA A C 1
ATOM 877 O O . ALA A 1 129 ? -6.163 13.544 -28.731 1.00 19.87 105 ALA A O 1
ATOM 879 N N . ASP A 1 130 ? -7.743 12.005 -28.292 1.00 20.05 106 ASP A N 1
ATOM 880 C CA . ASP A 1 130 ? -8.044 11.727 -29.719 1.00 21.40 106 ASP A CA 1
ATOM 881 C C . ASP A 1 130 ? -8.833 12.820 -30.426 1.00 21.20 106 ASP A C 1
ATOM 882 O O . ASP A 1 130 ? -8.549 13.088 -31.597 1.00 21.89 106 ASP A O 1
ATOM 887 N N . ASN A 1 131 ? -9.781 13.477 -29.750 1.00 20.76 107 ASN A N 1
ATOM 888 C CA . ASN A 1 131 ? -10.555 14.542 -30.438 1.00 20.28 107 ASN A CA 1
ATOM 889 C C . ASN A 1 131 ? -9.900 15.936 -30.389 1.00 19.91 107 ASN A C 1
ATOM 890 O O . ASN A 1 131 ? -10.284 16.833 -31.151 1.00 20.68 107 ASN A O 1
ATOM 895 N N . HIS A 1 132 ? -8.929 16.105 -29.478 1.00 18.88 108 HIS A N 1
ATOM 896 C CA . HIS A 1 132 ? -8.164 17.330 -29.276 1.00 18.77 108 HIS A CA 1
ATOM 897 C C . HIS A 1 132 ? -9.054 18.549 -28.989 1.00 17.99 108 HIS A C 1
ATOM 898 O O . HIS A 1 132 ? -8.609 19.705 -29.146 1.00 18.01 108 HIS A O 1
ATOM 905 N N . ARG A 1 133 ? -10.286 18.307 -28.539 1.00 18.05 109 ARG A N 1
ATOM 906 C CA . ARG A 1 133 ? -11.220 19.382 -28.279 1.00 18.03 109 ARG A CA 1
ATOM 907 C C . ARG A 1 133 ? -10.897 20.179 -27.061 1.00 18.41 109 ARG A C 1
ATOM 908 O O . ARG A 1 133 ? -10.238 19.681 -26.154 1.00 20.57 109 ARG A O 1
ATOM 916 N N . GLN A 1 134 ? -11.324 21.435 -27.080 1.00 19.03 110 GLN A N 1
ATOM 917 C CA . GLN A 1 134 ? -11.080 22.338 -25.969 1.00 19.03 110 GLN A CA 1
ATOM 918 C C . GLN A 1 134 ? -12.381 23.005 -25.592 1.00 18.82 110 GLN A C 1
ATOM 919 O O . GLN A 1 134 ? -13.303 23.087 -26.381 1.00 18.70 110 GLN A O 1
ATOM 925 N N . LEU A 1 135 ? -12.477 23.417 -24.339 1.00 18.17 111 LEU A N 1
ATOM 926 C CA . LEU A 1 135 ? -13.676 24.079 -23.864 1.00 19.16 111 LEU A CA 1
ATOM 927 C C . LEU A 1 135 ? -13.277 25.402 -23.227 1.00 19.60 111 LEU A C 1
ATOM 928 O O . LEU A 1 135 ? -12.373 25.437 -22.385 1.00 20.84 111 LEU A O 1
ATOM 933 N N . LEU A 1 136 ? -13.931 26.485 -23.649 1.00 20.22 112 LEU A N 1
ATOM 934 C CA . LEU A 1 136 ? -13.682 27.816 -23.132 1.00 21.10 112 LEU A CA 1
ATOM 935 C C . LEU A 1 136 ? -14.790 27.983 -22.093 1.00 21.30 112 LEU A C 1
ATOM 936 O O . LEU A 1 136 ? -15.972 28.004 -22.439 1.00 20.94 112 LEU A O 1
ATOM 941 N N . VAL A 1 137 ? -14.397 28.029 -20.816 1.00 21.98 113 VAL A N 1
ATOM 942 C CA . VAL A 1 137 ? -15.324 28.183 -19.708 1.00 22.56 113 VAL A CA 1
ATOM 943 C C . VAL A 1 137 ? -15.267 29.658 -19.265 1.00 22.56 113 VAL A C 1
ATOM 944 O O . VAL A 1 137 ? -14.256 30.108 -18.706 1.00 22.84 113 VAL A O 1
ATOM 948 N N . PRO A 1 138 ? -16.348 30.415 -19.500 1.00 23.12 114 PRO A N 1
ATOM 949 C CA . PRO A 1 138 ? -16.311 31.809 -19.101 1.00 23.95 114 PRO A CA 1
ATOM 950 C C . PRO A 1 138 ? -16.354 32.025 -17.595 1.00 24.22 114 PRO A C 1
ATOM 951 O O . PRO A 1 138 ? -16.552 31.079 -16.829 1.00 24.55 114 PRO A O 1
ATOM 955 N N . LYS A 1 139 ? -16.146 33.276 -17.191 1.00 24.10 115 LYS A N 1
ATOM 956 C CA . LYS A 1 139 ? -16.220 33.644 -15.784 1.00 24.63 115 LYS A CA 1
ATOM 957 C C . LYS A 1 139 ? -17.706 33.521 -15.429 1.00 24.54 115 LYS A C 1
ATOM 958 O O . LYS A 1 139 ? -18.561 33.731 -16.288 1.00 23.92 115 LYS A O 1
ATOM 964 N N . GLY A 1 140 ? -18.019 33.164 -14.178 1.00 24.36 116 GLY A N 1
ATOM 965 C CA . GLY A 1 140 ? -19.408 33.009 -13.751 1.00 24.89 116 GLY A CA 1
ATOM 966 C C . GLY A 1 140 ? -19.951 31.595 -13.880 1.00 24.09 116 GLY A C 1
ATOM 967 O O . GLY A 1 140 ? -21.160 31.363 -13.728 1.00 25.90 116 GLY A O 1
ATOM 968 N N . PHE A 1 141 ? -19.051 30.658 -14.172 1.00 23.79 117 PHE A N 1
ATOM 969 C CA . PHE A 1 141 ? -19.360 29.239 -14.326 1.00 23.19 117 PHE A CA 1
ATOM 970 C C . PHE A 1 141 ? -18.608 28.332 -13.362 1.00 22.92 117 PHE A C 1
ATOM 971 O O . PHE A 1 141 ? -17.495 28.655 -12.917 1.00 23.35 117 PHE A O 1
ATOM 979 N N . ALA A 1 142 ? -19.235 27.197 -13.042 1.00 23.17 118 ALA A N 1
ATOM 980 C CA . ALA A 1 142 ? -18.649 26.180 -12.193 1.00 23.13 118 ALA A CA 1
ATOM 981 C C . ALA A 1 142 ? -18.111 25.214 -13.243 1.00 22.90 118 ALA A C 1
ATOM 982 O O . ALA A 1 142 ? -18.725 25.059 -14.326 1.00 24.23 118 ALA A O 1
ATOM 984 N N . HIS A 1 143 ? -16.981 24.589 -12.941 1.00 22.01 119 HIS A N 1
ATOM 985 C CA . HIS A 1 143 ? -16.320 23.641 -13.835 1.00 22.07 119 HIS A CA 1
ATOM 986 C C . HIS A 1 143 ? -15.733 22.446 -13.121 1.00 22.27 119 HIS A C 1
ATOM 987 O O . HIS A 1 143 ? -15.041 22.589 -12.089 1.00 23.56 119 HIS A O 1
ATOM 994 N N . GLY A 1 144 ? -15.978 21.269 -13.694 1.00 21.77 120 GLY A N 1
ATOM 995 C CA . GLY A 1 144 ? -15.470 20.019 -13.156 1.00 20.94 120 GLY A CA 1
ATOM 996 C C . GLY A 1 144 ? -15.475 18.946 -14.213 1.00 20.21 120 GLY A C 1
ATOM 997 O O . GLY A 1 144 ? -16.022 19.156 -15.307 1.00 19.37 120 GLY A O 1
ATOM 998 N N . PHE A 1 145 ? -14.864 17.808 -13.904 1.00 19.74 121 PHE A N 1
ATOM 999 C CA . PHE A 1 145 ? -14.824 16.702 -14.853 1.00 19.16 121 PHE A CA 1
ATOM 1000 C C . PHE A 1 145 ? -14.657 15.325 -14.210 1.00 19.24 121 PHE A C 1
ATOM 1001 O O . PHE A 1 145 ? -14.234 15.201 -13.043 1.00 19.09 121 PHE A O 1
ATOM 1009 N N . CYS A 1 146 ? -14.996 14.299 -14.985 1.00 18.67 122 CYS A N 1
ATOM 1010 C CA . CYS A 1 146 ? -14.884 12.895 -14.571 1.00 18.97 122 CYS A CA 1
ATOM 1011 C C . CYS A 1 146 ? -13.995 12.203 -15.586 1.00 17.50 122 CYS A C 1
ATOM 1012 O O . CYS A 1 146 ? -14.287 12.222 -16.788 1.00 17.48 122 CYS A O 1
ATOM 1015 N N . THR A 1 147 ? -12.915 11.588 -15.118 1.00 17.54 123 THR A N 1
ATOM 1016 C CA . THR A 1 147 ? -11.994 10.888 -16.014 1.00 17.33 123 THR A CA 1
ATOM 1017 C C . THR A 1 147 ? -12.673 9.593 -16.440 1.00 16.85 123 THR A C 1
ATOM 1018 O O . THR A 1 147 ? -13.269 8.897 -15.629 1.00 17.57 123 THR A O 1
ATOM 1022 N N . LEU A 1 148 ? -12.574 9.244 -17.719 1.00 16.28 124 LEU A N 1
ATOM 1023 C CA . LEU A 1 148 ? -13.237 8.048 -18.216 1.00 15.79 124 LEU A CA 1
ATOM 1024 C C . LEU A 1 148 ? -12.365 6.798 -18.338 1.00 15.46 124 LEU A C 1
ATOM 1025 O O . LEU A 1 148 ? -12.885 5.689 -18.502 1.00 16.74 124 LEU A O 1
ATOM 1030 N N . VAL A 1 149 ? -11.054 6.969 -18.266 1.00 15.78 125 VAL A N 1
ATOM 1031 C CA . VAL A 1 149 ? -10.108 5.864 -18.378 1.00 16.81 125 VAL A CA 1
ATOM 1032 C C . VAL A 1 149 ? -8.923 6.178 -17.497 1.00 17.68 125 VAL A C 1
ATOM 1033 O O . VAL A 1 149 ? -8.703 7.344 -17.182 1.00 17.35 125 VAL A O 1
ATOM 1037 N N . PRO A 1 150 ? -8.137 5.164 -17.123 1.00 20.05 126 PRO A N 1
ATOM 1038 C CA . PRO A 1 150 ? -6.972 5.446 -16.274 1.00 21.07 126 PRO A CA 1
ATOM 1039 C C . PRO A 1 150 ? -5.954 6.362 -16.940 1.00 22.18 126 PRO A C 1
ATOM 1040 O O . PRO A 1 150 ? -5.938 6.529 -18.181 1.00 22.47 126 PRO A O 1
ATOM 1044 N N . HIS A 1 151 ? -5.106 6.934 -16.103 1.00 23.47 127 HIS A N 1
ATOM 1045 C CA . HIS A 1 151 ? -4.034 7.823 -16.527 1.00 24.01 127 HIS A CA 1
ATOM 1046 C C . HIS A 1 151 ? -4.481 8.953 -17.448 1.00 23.50 127 HIS A C 1
ATOM 1047 O O . HIS A 1 151 ? -3.971 9.074 -18.566 1.00 23.96 127 HIS A O 1
ATOM 1054 N N . THR A 1 152 ? -5.450 9.743 -16.987 1.00 22.93 128 THR A N 1
ATOM 1055 C CA . THR A 1 152 ? -5.961 10.883 -17.732 1.00 22.19 128 THR A CA 1
ATOM 1056 C C . THR A 1 152 ? -5.251 12.147 -17.258 1.00 21.80 128 THR A C 1
ATOM 1057 O O . THR A 1 152 ? -5.103 12.406 -16.031 1.00 21.56 128 THR A O 1
ATOM 1061 N N . ILE A 1 153 ? -4.792 12.920 -18.243 1.00 20.76 129 ILE A N 1
ATOM 1062 C CA . ILE A 1 153 ? -4.083 14.177 -18.028 1.00 21.91 129 ILE A CA 1
ATOM 1063 C C . ILE A 1 153 ? -4.850 15.323 -18.693 1.00 21.66 129 ILE A C 1
ATOM 1064 O O . ILE A 1 153 ? -5.057 15.328 -19.925 1.00 20.66 129 ILE A O 1
ATOM 1069 N N . VAL A 1 154 ? -5.257 16.287 -17.876 1.00 21.32 130 VAL A N 1
ATOM 1070 C CA . VAL A 1 154 ? -5.998 17.442 -18.326 1.00 21.96 130 VAL A CA 1
ATOM 1071 C C . VAL A 1 154 ? -5.138 18.678 -18.121 1.00 22.85 130 VAL A C 1
ATOM 1072 O O . VAL A 1 154 ? -4.455 18.832 -17.101 1.00 23.17 130 VAL A O 1
ATOM 1076 N N . MET A 1 155 ? -5.162 19.559 -19.105 1.00 23.11 131 MET A N 1
ATOM 1077 C CA . MET A 1 155 ? -4.408 20.788 -19.045 1.00 24.07 131 MET A CA 1
ATOM 1078 C C . MET A 1 155 ? -5.384 21.922 -19.236 1.00 24.09 131 MET A C 1
ATOM 1079 O O . MET A 1 155 ? -6.302 21.822 -20.051 1.00 23.50 131 MET A O 1
ATOM 1084 N N . TYR A 1 156 ? -5.219 22.995 -18.475 1.00 24.12 132 TYR A N 1
ATOM 1085 C CA . TYR A 1 156 ? -6.106 24.129 -18.649 1.00 24.25 132 TYR A CA 1
ATOM 1086 C C . TYR A 1 156 ? -5.454 25.427 -18.243 1.00 24.52 132 TYR A C 1
ATOM 1087 O O . TYR A 1 156 ? -4.720 25.478 -17.262 1.00 25.28 132 TYR A O 1
ATOM 1096 N N . LYS A 1 157 ? -5.724 26.455 -19.042 1.00 24.21 133 LYS A N 1
ATOM 1097 C CA . LYS A 1 157 ? -5.190 27.776 -18.827 1.00 23.28 133 LYS A CA 1
ATOM 1098 C C . LYS A 1 157 ? -6.206 28.598 -18.052 1.00 23.69 133 LYS A C 1
ATOM 1099 O O . LYS A 1 157 ? -7.399 28.326 -18.107 1.00 23.31 133 LYS A O 1
ATOM 1105 N N . VAL A 1 158 ? -5.721 29.595 -17.321 1.00 23.85 134 VAL A N 1
ATOM 1106 C CA . VAL A 1 158 ? -6.587 30.488 -16.551 1.00 23.46 134 VAL A CA 1
ATOM 1107 C C . VAL A 1 158 ? -6.065 31.911 -16.758 1.00 23.42 134 VAL A C 1
ATOM 1108 O O . VAL A 1 158 ? -4.859 32.115 -16.833 1.00 23.79 134 VAL A O 1
ATOM 1112 N N . ASP A 1 159 ? -6.966 32.895 -16.841 1.00 24.24 135 ASP A N 1
ATOM 1113 C CA . ASP A 1 159 ? -6.558 34.302 -17.059 1.00 25.78 135 ASP A CA 1
ATOM 1114 C C . ASP A 1 159 ? -6.394 35.120 -15.780 1.00 26.26 135 ASP A C 1
ATOM 1115 O O . ASP A 1 159 ? -6.190 36.343 -15.850 1.00 27.10 135 ASP A O 1
ATOM 1120 N N . GLU A 1 160 ? -6.506 34.449 -14.633 1.00 27.70 136 GLU A N 1
ATOM 1121 C CA . GLU A 1 160 ? -6.340 35.060 -13.319 1.00 28.57 136 GLU A CA 1
ATOM 1122 C C . GLU A 1 160 ? -5.625 34.037 -12.442 1.00 29.08 136 GLU A C 1
ATOM 1123 O O . GLU A 1 160 ? -5.964 32.853 -12.448 1.00 29.15 136 GLU A O 1
ATOM 1129 N N . TYR A 1 161 ? -4.612 34.479 -11.706 1.00 29.95 137 TYR A N 1
ATOM 1130 C CA . TYR A 1 161 ? -3.873 33.568 -10.849 1.00 30.85 137 TYR A CA 1
ATOM 1131 C C . TYR A 1 161 ? -4.718 32.903 -9.782 1.00 31.80 137 TYR A C 1
ATOM 1132 O O . TYR A 1 161 ? -5.765 33.424 -9.376 1.00 31.68 137 TYR A O 1
ATOM 1141 N N . TYR A 1 162 ? -4.239 31.741 -9.343 1.00 33.19 138 TYR A N 1
ATOM 1142 C CA . TYR A 1 162 ? -4.903 30.965 -8.315 1.00 34.13 138 TYR A CA 1
ATOM 1143 C C . TYR A 1 162 ? -4.865 31.701 -6.975 1.00 34.70 138 TYR A C 1
ATOM 1144 O O . TYR A 1 162 ? -3.898 32.403 -6.663 1.00 35.66 138 TYR A O 1
ATOM 1153 N N . SER A 1 163 ? -5.942 31.543 -6.214 1.00 34.97 139 SER A N 1
ATOM 1154 C CA . SER A 1 163 ? -6.096 32.154 -4.901 1.00 35.16 139 SER A CA 1
ATOM 1155 C C . SER A 1 163 ? -6.806 31.146 -3.995 1.00 35.45 139 SER A C 1
ATOM 1156 O O . SER A 1 163 ? -8.030 30.991 -4.060 1.00 35.94 139 SER A O 1
ATOM 1159 N N . ALA A 1 164 ? -6.038 30.450 -3.157 1.00 35.84 140 ALA A N 1
ATOM 1160 C CA . ALA A 1 164 ? -6.610 29.460 -2.233 1.00 35.89 140 ALA A CA 1
ATOM 1161 C C . ALA A 1 164 ? -7.736 30.086 -1.396 1.00 36.25 140 ALA A C 1
ATOM 1162 O O . ALA A 1 164 ? -8.644 29.387 -0.941 1.00 36.71 140 ALA A O 1
ATOM 1164 N N . ASP A 1 165 ? -7.654 31.407 -1.212 1.00 36.55 141 ASP A N 1
ATOM 1165 C CA . ASP A 1 165 ? -8.620 32.206 -0.465 1.00 36.97 141 ASP A CA 1
ATOM 1166 C C . ASP A 1 165 ? -10.008 32.192 -1.117 1.00 36.22 141 ASP A C 1
ATOM 1167 O O . ASP A 1 165 ? -11.010 31.920 -0.461 1.00 36.77 141 ASP A O 1
ATOM 1172 N N . HIS A 1 166 ? -10.039 32.484 -2.416 1.00 35.53 142 HIS A N 1
ATOM 1173 C CA . HIS A 1 166 ? -11.268 32.549 -3.215 1.00 34.72 142 HIS A CA 1
ATOM 1174 C C . HIS A 1 166 ? -11.682 31.235 -3.875 1.00 34.08 142 HIS A C 1
ATOM 1175 O O . HIS A 1 166 ? -12.703 31.174 -4.558 1.00 35.04 142 HIS A O 1
ATOM 1182 N N . ASP A 1 167 ? -10.893 30.192 -3.662 1.00 33.75 143 ASP A N 1
ATOM 1183 C CA . ASP A 1 167 ? -11.171 28.894 -4.239 1.00 33.39 143 ASP A CA 1
ATOM 1184 C C . ASP A 1 167 ? -12.462 28.346 -3.605 1.00 32.16 143 ASP A C 1
ATOM 1185 O O . ASP A 1 167 ? -12.551 28.216 -2.383 1.00 33.71 143 ASP A O 1
ATOM 1190 N N . SER A 1 168 ? -13.466 28.056 -4.435 1.00 30.43 144 SER A N 1
ATOM 1191 C CA . SER A 1 168 ? -14.754 27.535 -3.960 1.00 28.65 144 SER A CA 1
ATOM 1192 C C . SER A 1 168 ? -15.268 26.436 -4.922 1.00 27.32 144 SER A C 1
ATOM 1193 O O . SER A 1 168 ? -14.480 25.806 -5.619 1.00 26.02 144 SER A O 1
ATOM 1196 N N . GLY A 1 169 ? -16.571 26.184 -4.929 1.00 25.88 145 GLY A N 1
ATOM 1197 C CA . GLY A 1 169 ? -17.125 25.166 -5.799 1.00 25.66 145 GLY A CA 1
ATOM 1198 C C . GLY A 1 169 ? -18.549 24.730 -5.504 1.00 24.62 145 GLY A C 1
ATOM 1199 O O . GLY A 1 169 ? -19.246 25.328 -4.673 1.00 26.06 145 GLY A O 1
ATOM 1200 N N . VAL A 1 170 ? -18.970 23.677 -6.196 1.00 23.72 146 VAL A N 1
ATOM 1201 C CA . VAL A 1 170 ? -20.304 23.104 -6.050 1.00 23.14 146 VAL A CA 1
ATOM 1202 C C . VAL A 1 170 ? -20.153 21.575 -5.977 1.00 22.70 146 VAL A C 1
ATOM 1203 O O . VAL A 1 170 ? -19.517 20.952 -6.834 1.00 22.63 146 VAL A O 1
ATOM 1207 N N . LEU A 1 171 ? -20.736 20.967 -4.950 1.00 22.22 147 LEU A N 1
ATOM 1208 C CA . LEU A 1 171 ? -20.658 19.508 -4.743 1.00 21.58 147 LEU A CA 1
ATOM 1209 C C . LEU A 1 171 ? -21.112 18.788 -6.010 1.00 21.11 147 LEU A C 1
ATOM 1210 O O . LEU A 1 171 ? -22.188 19.080 -6.548 1.00 20.01 147 LEU A O 1
ATOM 1215 N N . TRP A 1 172 ? -20.287 17.837 -6.443 1.00 20.61 148 TRP A N 1
ATOM 1216 C CA . TRP A 1 172 ? -20.532 17.069 -7.671 1.00 21.79 148 TRP A CA 1
ATOM 1217 C C . TRP A 1 172 ? -21.952 16.517 -7.819 1.00 22.52 148 TRP A C 1
ATOM 1218 O O . TRP A 1 172 ? -22.534 16.615 -8.901 1.00 23.66 148 TRP A O 1
ATOM 1229 N N . ASN A 1 173 ? -22.520 15.946 -6.753 1.00 23.51 149 ASN A N 1
ATOM 1230 C CA . ASN A 1 173 ? -23.855 15.353 -6.842 1.00 25.27 149 ASN A CA 1
ATOM 1231 C C . ASN A 1 173 ? -25.058 16.216 -6.404 1.00 25.69 149 ASN A C 1
ATOM 1232 O O . ASN A 1 173 ? -26.134 15.686 -6.118 1.00 26.59 149 ASN A O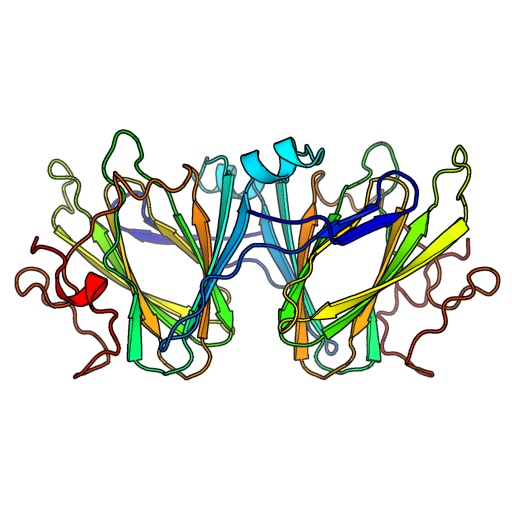 1
ATOM 1237 N N . ASP A 1 174 ? -24.884 17.529 -6.359 1.00 26.20 150 ASP A N 1
ATOM 1238 C CA . ASP A 1 174 ? -25.976 18.417 -5.990 1.00 26.36 150 ASP A CA 1
ATOM 1239 C C . ASP A 1 174 ? -27.242 17.930 -6.708 1.00 26.85 150 ASP A C 1
ATOM 1240 O O . ASP A 1 174 ? -27.251 17.785 -7.939 1.00 27.08 150 ASP A O 1
ATOM 1245 N N . LYS A 1 175 ? -28.309 17.648 -5.962 1.00 27.15 151 LYS A N 1
ATOM 1246 C CA . LYS A 1 175 ? -29.563 17.166 -6.578 1.00 27.67 151 LYS A CA 1
ATOM 1247 C C . LYS A 1 175 ? -30.326 18.175 -7.425 1.00 27.34 151 LYS A C 1
ATOM 1248 O O . LYS A 1 175 ? -31.215 17.778 -8.184 1.00 28.38 151 LYS A O 1
ATOM 1254 N N . GLU A 1 176 ? -30.024 19.467 -7.292 1.00 27.82 152 GLU A N 1
ATOM 1255 C CA . GLU A 1 176 ? -30.722 20.482 -8.076 1.00 27.76 152 GLU A CA 1
ATOM 1256 C C . GLU A 1 176 ? -30.286 20.391 -9.534 1.00 26.61 152 GLU A C 1
ATOM 1257 O O . GLU A 1 176 ? -31.097 20.575 -10.439 1.00 27.75 152 GLU A O 1
ATOM 1263 N N . LEU A 1 177 ? -29.003 20.100 -9.743 1.00 25.57 153 LEU A N 1
ATOM 1264 C CA . LEU A 1 177 ? -28.421 19.987 -11.093 1.00 24.77 153 LEU A CA 1
ATOM 1265 C C . LEU A 1 177 ? -28.624 18.605 -11.696 1.00 23.40 153 LEU A C 1
ATOM 1266 O O . LEU A 1 177 ? -28.769 18.469 -12.919 1.00 24.77 153 LEU A O 1
ATOM 1271 N N . ALA A 1 178 ? -28.621 17.586 -10.833 1.00 22.14 154 ALA A N 1
ATOM 1272 C CA . ALA A 1 178 ? -28.805 16.181 -11.208 1.00 20.83 154 ALA A CA 1
ATOM 1273 C C . ALA A 1 178 ? -27.953 15.791 -12.407 1.00 20.54 154 ALA A C 1
ATOM 1274 O O . ALA A 1 178 ? -28.459 15.255 -13.381 1.00 22.82 154 ALA A O 1
ATOM 1276 N N . ILE A 1 179 ? -26.660 16.073 -12.327 1.00 18.99 155 ILE A N 1
ATOM 1277 C CA . ILE A 1 179 ? -25.748 15.751 -13.425 1.00 18.26 155 ILE A CA 1
ATOM 1278 C C . ILE A 1 179 ? -25.578 14.226 -13.536 1.00 18.54 155 ILE A C 1
ATOM 1279 O O . ILE A 1 179 ? -25.351 13.537 -12.529 1.00 19.96 155 ILE A O 1
ATOM 1284 N N . PRO A 1 180 ? -25.695 13.677 -14.763 1.00 19.67 156 PRO A N 1
ATOM 1285 C CA . PRO A 1 180 ? -25.567 12.244 -15.038 1.00 19.67 156 PRO A CA 1
ATOM 1286 C C . PRO A 1 180 ? -24.109 11.765 -15.116 1.00 19.53 156 PRO A C 1
ATOM 1287 O O . PRO A 1 180 ? -23.663 11.267 -16.152 1.00 19.66 156 PRO A O 1
ATOM 1291 N N . TRP A 1 181 ? -23.368 11.869 -14.021 1.00 19.17 157 TRP A N 1
ATOM 1292 C CA . TRP A 1 181 ? -21.980 11.441 -14.036 1.00 18.23 157 TRP A CA 1
ATOM 1293 C C . TRP A 1 181 ? -21.864 9.982 -14.425 1.00 18.65 157 TRP A C 1
ATOM 1294 O O . TRP A 1 181 ? -22.679 9.159 -13.997 1.00 20.63 157 TRP A O 1
ATOM 1305 N N . PRO A 1 182 ? -20.841 9.640 -15.232 1.00 19.26 158 PRO A N 1
ATOM 1306 C CA . PRO A 1 182 ? -20.628 8.260 -15.680 1.00 19.15 158 PRO A CA 1
ATOM 1307 C C . PRO A 1 182 ? -19.942 7.374 -14.629 1.00 19.09 158 PRO A C 1
ATOM 1308 O O . PRO A 1 182 ? -19.193 6.452 -14.971 1.00 19.95 158 PRO A O 1
ATOM 1312 N N . VAL A 1 183 ? -20.210 7.630 -13.352 1.00 20.59 159 VAL A N 1
ATOM 1313 C CA . VAL A 1 183 ? -19.608 6.865 -12.280 1.00 20.52 159 VAL A CA 1
ATOM 1314 C C . VAL A 1 183 ? -20.573 6.909 -11.108 1.00 19.90 159 VAL A C 1
ATOM 1315 O O . VAL A 1 183 ? -21.331 7.859 -10.967 1.00 19.57 159 VAL A O 1
ATOM 1319 N N . THR A 1 184 ? -20.576 5.838 -10.316 1.00 20.85 160 THR A N 1
ATOM 1320 C CA . THR A 1 184 ? -21.445 5.714 -9.146 1.00 21.39 160 THR A CA 1
ATOM 1321 C C . THR A 1 184 ? -20.756 6.130 -7.851 1.00 22.04 160 THR A C 1
ATOM 1322 O O . THR A 1 184 ? -21.353 6.832 -7.015 1.00 22.11 160 THR A O 1
ATOM 1326 N N . SER A 1 185 ? -19.511 5.696 -7.694 1.00 22.45 161 SER A N 1
ATOM 1327 C CA . SER A 1 185 ? -18.717 5.997 -6.499 1.00 23.96 161 SER A CA 1
ATOM 1328 C C . SER A 1 185 ? -17.450 6.723 -6.938 1.00 22.55 161 SER A C 1
ATOM 1329 O O . SER A 1 185 ? -16.367 6.146 -6.898 1.00 22.63 161 SER A O 1
ATOM 1332 N N . PRO A 1 186 ? -17.569 8.011 -7.313 1.00 23.32 162 PRO A N 1
ATOM 1333 C CA . PRO A 1 186 ? -16.385 8.733 -7.777 1.00 23.55 162 PRO A CA 1
ATOM 1334 C C . PRO A 1 186 ? -15.224 8.836 -6.819 1.00 23.76 162 PRO A C 1
ATOM 1335 O O . PRO A 1 186 ? -15.429 8.873 -5.591 1.00 24.65 162 PRO A O 1
ATOM 1339 N N . ILE A 1 187 ? -14.017 8.849 -7.381 1.00 24.11 163 ILE A N 1
ATOM 1340 C CA . ILE A 1 187 ? -12.798 9.001 -6.596 1.00 24.14 163 ILE A CA 1
ATOM 1341 C C . ILE A 1 187 ? -12.740 10.522 -6.411 1.00 24.64 163 ILE A C 1
ATOM 1342 O O . ILE A 1 187 ? -12.614 11.264 -7.359 1.00 25.51 163 ILE A O 1
ATOM 1347 N N . LEU A 1 188 ? -12.897 10.981 -5.176 1.00 24.37 164 LEU A N 1
ATOM 1348 C CA . LEU A 1 188 ? -12.894 12.396 -4.852 1.00 25.29 164 LEU A CA 1
ATOM 1349 C C . LEU A 1 188 ? -11.986 12.672 -3.684 1.00 25.47 164 LEU A C 1
ATOM 1350 O O . LEU A 1 188 ? -11.805 11.800 -2.842 1.00 26.78 164 LEU A O 1
ATOM 1355 N N . SER A 1 189 ? -11.423 13.872 -3.631 1.00 25.66 165 SER A N 1
ATOM 1356 C CA . SER A 1 189 ? -10.577 14.233 -2.504 1.00 25.67 165 SER A CA 1
ATOM 1357 C C . SER A 1 189 ? -11.566 14.621 -1.404 1.00 26.22 165 SER A C 1
ATOM 1358 O O . SER A 1 189 ? -12.731 14.965 -1.686 1.00 27.14 165 SER A O 1
ATOM 1361 N N . ASP A 1 190 ? -11.123 14.562 -0.152 1.00 27.34 166 ASP A N 1
ATOM 1362 C CA . ASP A 1 190 ? -12.001 14.936 0.962 1.00 28.22 166 ASP A CA 1
ATOM 1363 C C . ASP A 1 190 ? -12.519 16.361 0.793 1.00 28.97 166 ASP A C 1
ATOM 1364 O O . ASP A 1 190 ? -13.684 16.642 1.089 1.00 30.20 166 ASP A O 1
ATOM 1369 N N . LYS A 1 191 ? -11.645 17.243 0.295 1.00 29.76 167 LYS A N 1
ATOM 1370 C CA . LYS A 1 191 ? -11.980 18.642 0.051 1.00 30.49 167 LYS A CA 1
ATOM 1371 C C . LYS A 1 191 ? -13.110 18.735 -0.962 1.00 30.33 167 LYS A C 1
ATOM 1372 O O . LYS A 1 191 ? -13.997 19.571 -0.849 1.00 31.10 167 LYS A O 1
ATOM 1378 N N . ASP A 1 192 ? -13.052 17.887 -1.983 1.00 30.79 168 ASP A N 1
ATOM 1379 C CA . ASP A 1 192 ? -14.076 17.883 -3.011 1.00 30.87 168 ASP A CA 1
ATOM 1380 C C . ASP A 1 192 ? -15.412 17.272 -2.540 1.00 30.52 168 ASP A C 1
ATOM 1381 O O . ASP A 1 192 ? -16.458 17.568 -3.116 1.00 31.18 168 ASP A O 1
ATOM 1386 N N . ARG A 1 193 ? -15.390 16.435 -1.497 1.00 30.17 169 ARG A N 1
ATOM 1387 C CA . ARG A 1 193 ? -16.637 15.837 -0.992 1.00 30.16 169 ARG A CA 1
ATOM 1388 C C . ARG A 1 193 ? -17.416 16.780 -0.051 1.00 30.69 169 ARG A C 1
ATOM 1389 O O . ARG A 1 193 ? -18.554 16.472 0.300 1.00 31.39 169 ARG A O 1
ATOM 1397 N N . ILE A 1 194 ? -16.820 17.914 0.330 1.00 30.38 170 ILE A N 1
ATOM 1398 C CA . ILE A 1 194 ? -17.461 18.887 1.230 1.00 30.93 170 ILE A CA 1
ATOM 1399 C C . ILE A 1 194 ? -17.724 20.252 0.557 1.00 30.89 170 ILE A C 1
ATOM 1400 O O . ILE A 1 194 ? -17.806 21.296 1.224 1.00 31.33 170 ILE A O 1
ATOM 1405 N N . LEU A 1 195 ? -17.857 20.262 -0.769 1.00 30.42 171 LEU A N 1
ATOM 1406 C CA . LEU A 1 195 ? -18.130 21.512 -1.460 1.00 29.48 171 LEU A CA 1
ATOM 1407 C C . LEU A 1 195 ? -19.631 21.767 -1.221 1.00 29.59 171 LEU A C 1
ATOM 1408 O O . LEU A 1 195 ? -20.400 20.812 -1.072 1.00 29.63 171 LEU A O 1
ATOM 1413 N N . PRO A 1 196 ? -20.054 23.044 -1.150 1.00 30.23 172 PRO A N 1
ATOM 1414 C CA . PRO A 1 196 ? -21.464 23.357 -0.908 1.00 30.81 172 PRO A CA 1
ATOM 1415 C C . PRO A 1 196 ? -22.392 23.052 -2.079 1.00 31.58 172 PRO A C 1
ATOM 1416 O O . PRO A 1 196 ? -21.929 22.718 -3.159 1.00 30.80 172 PRO A O 1
ATOM 1420 N N . LEU A 1 197 ? -23.694 23.160 -1.829 1.00 32.62 173 LEU A N 1
ATOM 1421 C CA . LEU A 1 197 ? -24.737 22.915 -2.826 1.00 33.31 173 LEU A CA 1
ATOM 1422 C C . LEU A 1 197 ? -24.912 24.146 -3.707 1.00 33.80 173 LEU A C 1
ATOM 1423 O O . LEU A 1 197 ? -24.255 25.171 -3.498 1.00 34.05 173 LEU A O 1
ATOM 1428 N N . LEU A 1 198 ? -25.805 24.041 -4.690 1.00 34.28 174 LEU A N 1
ATOM 1429 C CA . LEU A 1 198 ? -26.086 25.138 -5.611 1.00 33.96 174 LEU A CA 1
ATOM 1430 C C . LEU A 1 198 ? -26.964 26.187 -4.926 1.00 34.00 174 LEU A C 1
ATOM 1431 O O . LEU A 1 198 ? -26.475 27.215 -4.472 1.00 33.99 174 LEU A O 1
ATOM 1436 N N . ALA B 1 24 ? 8.383 28.091 -5.816 1.00 31.87 0 ALA B N 1
ATOM 1437 C CA . ALA B 1 24 ? 7.606 27.436 -6.898 1.00 31.91 0 ALA B CA 1
ATOM 1438 C C . ALA B 1 24 ? 8.572 26.810 -7.909 1.00 31.27 0 ALA B C 1
ATOM 1439 O O . ALA B 1 24 ? 9.398 25.970 -7.536 1.00 32.32 0 ALA B O 1
ATOM 1441 N N . MET B 1 25 ? 8.489 27.219 -9.169 1.00 30.75 1 MET B N 1
ATOM 1442 C CA . MET B 1 25 ? 9.362 26.669 -10.192 1.00 29.53 1 MET B CA 1
ATOM 1443 C C . MET B 1 25 ? 10.834 26.926 -9.899 1.00 28.86 1 MET B C 1
ATOM 1444 O O . MET B 1 25 ? 11.203 28.014 -9.455 1.00 30.11 1 MET B O 1
ATOM 1449 N N A LYS B 1 26 ? 11.662 25.916 -10.158 0.50 28.02 2 LYS B N 1
ATOM 1450 N N B LYS B 1 26 ? 11.676 25.922 -10.141 0.50 28.35 2 LYS B N 1
ATOM 1451 C CA A LYS B 1 26 ? 13.095 25.998 -9.923 0.50 27.74 2 LYS B CA 1
ATOM 1452 C CA B LYS B 1 26 ? 13.110 26.055 -9.898 0.50 28.33 2 LYS B CA 1
ATOM 1453 C C A LYS B 1 26 ? 13.913 25.849 -11.199 0.50 27.62 2 LYS B C 1
ATOM 1454 C C B LYS B 1 26 ? 13.916 25.852 -11.176 0.50 27.96 2 LYS B C 1
ATOM 1455 O O A LYS B 1 26 ? 13.574 25.038 -12.062 0.50 27.84 2 LYS B O 1
ATOM 1456 O O B LYS B 1 26 ? 13.575 25.012 -12.012 0.50 28.09 2 LYS B O 1
ATOM 1467 N N . VAL B 1 27 ? 14.982 26.639 -11.294 1.00 27.76 3 VAL B N 1
ATOM 1468 C CA . VAL B 1 27 ? 15.892 26.609 -12.434 1.00 27.46 3 VAL B CA 1
ATOM 1469 C C . VAL B 1 27 ? 16.978 25.599 -12.055 1.00 27.19 3 VAL B C 1
ATOM 1470 O O . VAL B 1 27 ? 17.786 25.830 -11.139 1.00 28.22 3 VAL B O 1
ATOM 1474 N N . ILE B 1 28 ? 16.970 24.458 -12.737 1.00 26.41 4 ILE B N 1
ATOM 1475 C CA . ILE B 1 28 ? 17.935 23.379 -12.498 1.00 26.16 4 ILE B CA 1
ATOM 1476 C C . ILE B 1 28 ? 19.358 23.758 -12.918 1.00 25.70 4 ILE B C 1
ATOM 1477 O O . ILE B 1 28 ? 20.324 23.548 -12.167 1.00 25.79 4 ILE B O 1
ATOM 1482 N N . GLU B 1 29 ? 19.493 24.297 -14.124 1.00 25.03 5 GLU B N 1
ATOM 1483 C CA . GLU B 1 29 ? 20.791 24.733 -14.624 1.00 24.66 5 GLU B CA 1
ATOM 1484 C C . GLU B 1 29 ? 20.563 25.820 -15.665 1.00 24.81 5 GLU B C 1
ATOM 1485 O O . GLU B 1 29 ? 19.463 25.953 -16.210 1.00 25.25 5 GLU B O 1
ATOM 1491 N N . THR B 1 30 ? 21.599 26.611 -15.908 1.00 25.28 6 THR B N 1
ATOM 1492 C CA . THR B 1 30 ? 21.521 27.676 -16.877 1.00 25.10 6 THR B CA 1
ATOM 1493 C C . THR B 1 30 ? 22.766 27.532 -17.727 1.00 24.63 6 THR B C 1
ATOM 1494 O O . THR B 1 30 ? 23.870 27.330 -17.216 1.00 24.10 6 THR B O 1
ATOM 1498 N N . ASN B 1 31 ? 22.594 27.579 -19.037 1.00 24.32 7 ASN B N 1
ATOM 1499 C CA . ASN B 1 31 ? 23.727 27.466 -19.916 1.00 24.95 7 ASN B CA 1
ATOM 1500 C C . ASN B 1 31 ? 23.613 28.502 -21.008 1.00 23.91 7 ASN B C 1
ATOM 1501 O O . ASN B 1 31 ? 22.532 29.013 -21.299 1.00 25.11 7 ASN B O 1
ATOM 1506 N N . PHE B 1 32 ? 24.756 28.827 -21.583 1.00 23.56 8 PHE B N 1
ATOM 1507 C CA . PHE B 1 32 ? 24.841 29.779 -22.666 1.00 23.03 8 PHE B CA 1
ATOM 1508 C C . PHE B 1 32 ? 24.254 31.127 -22.268 1.00 22.40 8 PHE B C 1
ATOM 1509 O O . PHE B 1 32 ? 23.620 31.812 -23.074 1.00 23.73 8 PHE B O 1
ATOM 1517 N N . THR B 1 33 ? 24.436 31.463 -20.989 1.00 22.72 9 THR B N 1
ATOM 1518 C CA . THR B 1 33 ? 23.979 32.717 -20.390 1.00 22.86 9 THR B CA 1
ATOM 1519 C C . THR B 1 33 ? 22.458 32.839 -20.199 1.00 22.79 9 THR B C 1
ATOM 1520 O O . THR B 1 33 ? 22.003 33.232 -19.118 1.00 22.72 9 THR B O 1
ATOM 1524 N N . ASP B 1 34 ? 21.697 32.457 -21.223 1.00 22.09 10 ASP B N 1
ATOM 1525 C CA . ASP B 1 34 ? 20.239 32.559 -21.265 1.00 22.08 10 ASP B CA 1
ATOM 1526 C C . ASP B 1 34 ? 19.327 31.322 -21.329 1.00 21.80 10 ASP B C 1
ATOM 1527 O O . ASP B 1 34 ? 18.149 31.449 -21.046 1.00 22.50 10 ASP B O 1
ATOM 1532 N N . ALA B 1 35 ? 19.839 30.168 -21.745 1.00 21.91 11 ALA B N 1
ATOM 1533 C CA . ALA B 1 35 ? 19.018 28.940 -21.851 1.00 22.08 11 ALA B CA 1
ATOM 1534 C C . ALA B 1 35 ? 18.879 28.294 -20.483 1.00 22.37 11 ALA B C 1
ATOM 1535 O O . ALA B 1 35 ? 19.876 28.016 -19.837 1.00 24.24 11 ALA B O 1
ATOM 1537 N N . LYS B 1 36 ? 17.643 28.033 -20.064 1.00 22.24 12 LYS B N 1
ATOM 1538 C CA . LYS B 1 36 ? 17.398 27.444 -18.749 1.00 21.53 12 LYS B CA 1
ATOM 1539 C C . LYS B 1 36 ? 16.569 26.184 -18.728 1.00 20.86 12 LYS B C 1
ATOM 1540 O O . LYS B 1 36 ? 15.601 26.055 -19.462 1.00 20.76 12 LYS B O 1
ATOM 1546 N N . LEU B 1 37 ? 16.988 25.262 -17.870 1.00 21.00 13 LEU B N 1
ATOM 1547 C CA . LEU B 1 37 ? 16.322 23.989 -17.673 1.00 20.02 13 LEU B CA 1
ATOM 1548 C C . LEU B 1 37 ? 15.521 24.292 -16.414 1.00 20.64 13 LEU B C 1
ATOM 1549 O O . LEU B 1 37 ? 16.101 24.629 -15.384 1.00 21.54 13 LEU B O 1
ATOM 1554 N N . LEU B 1 38 ? 14.200 24.163 -16.524 1.00 21.33 14 LEU B N 1
ATOM 1555 C CA . LEU B 1 38 ? 13.243 24.466 -15.467 1.00 22.00 14 LEU B CA 1
ATOM 1556 C C . LEU B 1 38 ? 12.448 23.258 -14.984 1.00 22.63 14 LEU B C 1
ATOM 1557 O O . LEU B 1 38 ? 12.285 22.262 -15.698 1.00 21.37 14 LEU B O 1
ATOM 1562 N N A GLU B 1 39 ? 11.933 23.394 -13.769 0.50 23.27 15 GLU B N 1
ATOM 1563 N N B GLU B 1 39 ? 11.922 23.330 -13.765 0.50 23.38 15 GLU B N 1
ATOM 1564 C CA A GLU B 1 39 ? 11.162 22.348 -13.149 0.50 23.77 15 GLU B CA 1
ATOM 1565 C CA B GLU B 1 39 ? 11.133 22.213 -13.245 0.50 24.00 15 GLU B CA 1
ATOM 1566 C C A GLU B 1 39 ? 10.083 22.959 -12.263 0.50 24.68 15 GLU B C 1
ATOM 1567 C C B GLU B 1 39 ? 10.112 22.818 -12.264 0.50 24.85 15 GLU B C 1
ATOM 1568 O O A GLU B 1 39 ? 10.402 23.674 -11.309 0.50 25.02 15 GLU B O 1
ATOM 1569 O O B GLU B 1 39 ? 10.500 23.394 -11.244 0.50 25.49 15 GLU B O 1
ATOM 1580 N N . PRO B 1 40 ? 8.804 22.699 -12.579 1.00 25.43 16 PRO B N 1
ATOM 1581 C CA . PRO B 1 40 ? 7.745 23.261 -11.740 1.00 26.06 16 PRO B CA 1
ATOM 1582 C C . PRO B 1 40 ? 7.486 22.465 -10.466 1.00 26.12 16 PRO B C 1
ATOM 1583 O O . PRO B 1 40 ? 8.016 21.362 -10.304 1.00 26.43 16 PRO B O 1
ATOM 1587 N N . ARG B 1 41 ? 6.677 23.044 -9.581 1.00 27.71 17 ARG B N 1
ATOM 1588 C CA . ARG B 1 41 ? 6.319 22.406 -8.316 1.00 28.26 17 ARG B CA 1
ATOM 1589 C C . ARG B 1 41 ? 5.234 21.399 -8.647 1.00 28.26 17 ARG B C 1
ATOM 1590 O O . ARG B 1 41 ? 4.331 21.694 -9.433 1.00 29.40 17 ARG B O 1
ATOM 1598 N N . LEU B 1 42 ? 5.295 20.227 -8.032 1.00 29.04 18 LEU B N 1
ATOM 1599 C CA . LEU B 1 42 ? 4.313 19.187 -8.286 1.00 29.52 18 LEU B CA 1
ATOM 1600 C C . LEU B 1 42 ? 3.630 18.749 -6.987 1.00 29.43 18 LEU B C 1
ATOM 1601 O O . LEU B 1 42 ? 4.306 18.302 -6.069 1.00 30.50 18 LEU B O 1
ATOM 1606 N N . PHE B 1 43 ? 2.311 18.918 -6.911 1.00 29.29 19 PHE B N 1
ATOM 1607 C CA . PHE B 1 43 ? 1.519 18.522 -5.729 1.00 30.10 19 PHE B CA 1
ATOM 1608 C C . PHE B 1 43 ? 0.936 17.118 -5.937 1.00 30.16 19 PHE B C 1
ATOM 1609 O O . PHE B 1 43 ? -0.138 16.977 -6.528 1.00 30.67 19 PHE B O 1
ATOM 1617 N N . GLY B 1 44 ? 1.630 16.090 -5.456 1.00 30.21 20 GLY B N 1
ATOM 1618 C CA . GLY B 1 44 ? 1.168 14.708 -5.605 1.00 29.93 20 GLY B CA 1
ATOM 1619 C C . GLY B 1 44 ? 0.466 14.139 -4.385 1.00 30.22 20 GLY B C 1
ATOM 1620 O O . GLY B 1 44 ? 0.863 14.424 -3.250 1.00 31.32 20 GLY B O 1
ATOM 1621 N N . ASP B 1 45 ? -0.568 13.328 -4.619 1.00 30.18 21 ASP B N 1
ATOM 1622 C CA . ASP B 1 45 ? -1.345 12.696 -3.543 1.00 29.93 21 ASP B CA 1
ATOM 1623 C C . ASP B 1 45 ? -1.830 11.300 -3.991 1.00 30.53 21 ASP B C 1
ATOM 1624 O O . ASP B 1 45 ? -1.391 10.802 -5.033 1.00 31.11 21 ASP B O 1
ATOM 1629 N N . ASP B 1 46 ? -2.743 10.691 -3.229 1.00 30.87 22 ASP B N 1
ATOM 1630 C CA . ASP B 1 46 ? -3.277 9.353 -3.543 1.00 30.63 22 ASP B CA 1
ATOM 1631 C C . ASP B 1 46 ? -4.063 9.238 -4.846 1.00 29.77 22 ASP B C 1
ATOM 1632 O O . ASP B 1 46 ? -4.294 8.124 -5.324 1.00 30.41 22 ASP B O 1
ATOM 1637 N N . ARG B 1 47 ? -4.471 10.374 -5.401 1.00 28.68 23 ARG B N 1
ATOM 1638 C CA . ARG B 1 47 ? -5.267 10.413 -6.645 1.00 28.02 23 ARG B CA 1
ATOM 1639 C C . ARG B 1 47 ? -4.520 10.760 -7.926 1.00 27.28 23 ARG B C 1
ATOM 1640 O O . ARG B 1 47 ? -5.050 10.540 -9.022 1.00 26.92 23 ARG B O 1
ATOM 1648 N N . GLY B 1 48 ? -3.313 11.290 -7.792 1.00 26.78 24 GLY B N 1
ATOM 1649 C CA . GLY B 1 48 ? -2.485 11.684 -8.934 1.00 26.65 24 GLY B CA 1
ATOM 1650 C C . GLY B 1 48 ? -1.726 12.936 -8.540 1.00 26.81 24 GLY B C 1
ATOM 1651 O O . GLY B 1 48 ? -1.161 12.995 -7.453 1.00 27.27 24 GLY B O 1
ATOM 1652 N N . PHE B 1 49 ? -1.696 13.937 -9.415 1.00 27.18 25 PHE B N 1
ATOM 1653 C CA . PHE B 1 49 ? -1.001 15.182 -9.090 1.00 27.46 25 PHE B CA 1
ATOM 1654 C C . PHE B 1 49 ? -1.587 16.384 -9.808 1.00 27.57 25 PHE B C 1
ATOM 1655 O O . PHE B 1 49 ? -2.461 16.253 -10.677 1.00 27.69 25 PHE B O 1
ATOM 1663 N N . PHE B 1 50 ? -1.097 17.554 -9.400 1.00 27.88 26 PHE B N 1
ATOM 1664 C CA . PHE B 1 50 ? -1.483 18.838 -9.946 1.00 27.94 26 PHE B CA 1
ATOM 1665 C C . PHE B 1 50 ? -0.218 19.675 -9.930 1.00 27.59 26 PHE B C 1
ATOM 1666 O O . PHE B 1 50 ? 0.548 19.630 -8.969 1.00 27.64 26 PHE B O 1
ATOM 1674 N N . THR B 1 51 ? 0.028 20.421 -10.997 1.00 27.41 27 THR B N 1
ATOM 1675 C CA . THR B 1 51 ? 1.209 21.281 -11.052 1.00 27.43 27 THR B CA 1
ATOM 1676 C C . THR B 1 51 ? 0.894 22.495 -11.905 1.00 27.58 27 THR B C 1
ATOM 1677 O O . THR B 1 51 ? 0.007 22.424 -12.769 1.00 28.95 27 THR B O 1
ATOM 1681 N N . GLU B 1 52 ? 1.567 23.615 -11.622 1.00 27.72 28 GLU B N 1
ATOM 1682 C CA . GLU B 1 52 ? 1.397 24.830 -12.415 1.00 27.33 28 GLU B CA 1
ATOM 1683 C C . GLU B 1 52 ? 2.562 24.751 -13.386 1.00 26.66 28 GLU B C 1
ATOM 1684 O O . GLU B 1 52 ? 3.697 25.134 -13.056 1.00 26.49 28 GLU B O 1
ATOM 1690 N N . SER B 1 53 ? 2.280 24.226 -14.579 1.00 25.75 29 SER B N 1
ATOM 1691 C CA . SER B 1 53 ? 3.293 24.076 -15.614 1.00 25.21 29 SER B CA 1
ATOM 1692 C C . SER B 1 53 ? 3.763 25.432 -16.124 1.00 24.03 29 SER B C 1
ATOM 1693 O O . SER B 1 53 ? 4.909 25.573 -16.523 1.00 24.98 29 SER B O 1
ATOM 1696 N N . TYR B 1 54 ? 2.875 26.422 -16.109 1.00 23.31 30 TYR B N 1
ATOM 1697 C CA . TYR B 1 54 ? 3.222 27.767 -16.540 1.00 21.98 30 TYR B CA 1
ATOM 1698 C C . TYR B 1 54 ? 2.602 28.788 -15.609 1.00 22.10 30 TYR B C 1
ATOM 1699 O O . TYR B 1 54 ? 1.439 28.686 -15.244 1.00 21.60 30 TYR B O 1
ATOM 1708 N N . ASN B 1 55 ? 3.415 29.755 -15.210 1.00 22.95 31 ASN B N 1
ATOM 1709 C CA . ASN B 1 55 ? 2.971 30.833 -14.369 1.00 23.22 31 ASN B CA 1
ATOM 1710 C C . ASN B 1 55 ? 3.801 32.025 -14.783 1.00 23.09 31 ASN B C 1
ATOM 1711 O O . ASN B 1 55 ? 5.004 32.078 -14.536 1.00 21.73 31 ASN B O 1
ATOM 1716 N N . LYS B 1 56 ? 3.147 32.996 -15.417 1.00 24.19 32 LYS B N 1
ATOM 1717 C CA . LYS B 1 56 ? 3.835 34.180 -15.909 1.00 25.19 32 LYS B CA 1
ATO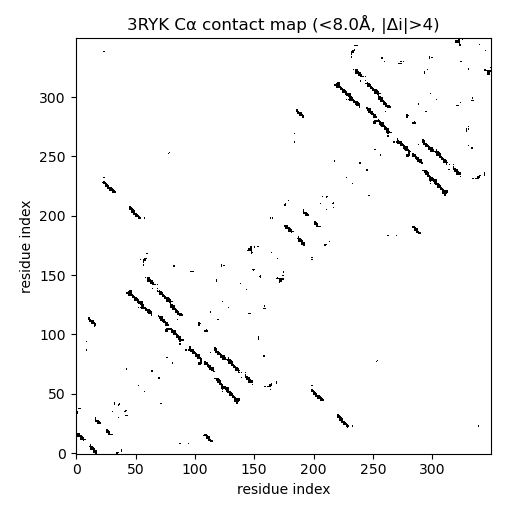M 1718 C C . LYS B 1 56 ? 4.582 34.955 -14.821 1.00 26.16 32 LYS B C 1
ATOM 1719 O O . LYS B 1 56 ? 5.721 35.345 -15.036 1.00 27.41 32 LYS B O 1
ATOM 1725 N N . LYS B 1 57 ? 3.949 35.141 -13.662 1.00 26.41 33 LYS B N 1
ATOM 1726 C CA . LYS B 1 57 ? 4.540 35.870 -12.528 1.00 28.14 33 LYS B CA 1
ATOM 1727 C C . LYS B 1 57 ? 5.813 35.167 -12.042 1.00 28.38 33 LYS B C 1
ATOM 1728 O O . LYS B 1 57 ? 6.881 35.786 -11.921 1.00 28.66 33 LYS B O 1
ATOM 1734 N N . VAL B 1 58 ? 5.688 33.868 -11.781 1.00 28.86 34 VAL B N 1
ATOM 1735 C CA . VAL B 1 58 ? 6.807 33.038 -11.307 1.00 29.27 34 VAL B CA 1
ATOM 1736 C C . VAL B 1 58 ? 7.986 33.092 -12.251 1.00 29.21 34 VAL B C 1
ATOM 1737 O O . VAL B 1 58 ? 9.122 33.295 -11.813 1.00 29.45 34 VAL B O 1
ATOM 1741 N N . LEU B 1 59 ? 7.738 32.917 -13.544 1.00 28.88 35 LEU B N 1
ATOM 1742 C CA . LEU B 1 59 ? 8.828 32.983 -14.496 1.00 29.14 35 LEU B CA 1
ATOM 1743 C C . LEU B 1 59 ? 9.539 34.321 -14.448 1.00 28.96 35 LEU B C 1
ATOM 1744 O O . LEU B 1 59 ? 10.750 34.355 -14.595 1.00 29.64 35 LEU B O 1
ATOM 1749 N N . GLU B 1 60 ? 8.790 35.410 -14.258 1.00 28.86 36 GLU B N 1
ATOM 1750 C CA . GLU B 1 60 ? 9.401 36.738 -14.184 1.00 30.09 36 GLU B CA 1
ATOM 1751 C C . GLU B 1 60 ? 10.374 36.805 -13.013 1.00 30.34 36 GLU B C 1
ATOM 1752 O O . GLU B 1 60 ? 11.475 37.324 -13.166 1.00 31.34 36 GLU B O 1
ATOM 1758 N N . THR B 1 61 ? 9.987 36.259 -11.859 1.00 31.55 37 THR B N 1
ATOM 1759 C CA . THR B 1 61 ? 10.870 36.272 -10.680 1.00 32.49 37 THR B CA 1
ATOM 1760 C C . THR B 1 61 ? 12.166 35.459 -10.894 1.00 32.58 37 THR B C 1
ATOM 1761 O O . THR B 1 61 ? 13.145 35.662 -10.170 1.00 33.52 37 THR B O 1
ATOM 1765 N N . LEU B 1 62 ? 12.167 34.556 -11.882 1.00 32.74 38 LEU B N 1
ATOM 1766 C CA . LEU B 1 62 ? 13.322 33.720 -12.221 1.00 32.49 38 LEU B CA 1
ATOM 1767 C C . LEU B 1 62 ? 14.173 34.350 -13.340 1.00 32.55 38 LEU B C 1
ATOM 1768 O O . LEU B 1 62 ? 15.229 33.821 -13.684 1.00 33.82 38 LEU B O 1
ATOM 1773 N N . GLY B 1 63 ? 13.704 35.469 -13.897 1.00 32.38 39 GLY B N 1
ATOM 1774 C CA . GLY B 1 63 ? 14.397 36.184 -14.969 1.00 32.11 39 GLY B CA 1
ATOM 1775 C C . GLY B 1 63 ? 13.860 35.908 -16.363 1.00 31.89 39 GLY B C 1
ATOM 1776 O O . GLY B 1 63 ? 14.399 36.412 -17.342 1.00 33.04 39 GLY B O 1
ATOM 1777 N N . VAL B 1 64 ? 12.795 35.112 -16.457 1.00 31.51 40 VAL B N 1
ATOM 1778 C CA . VAL B 1 64 ? 12.185 34.761 -17.740 1.00 30.70 40 VAL B CA 1
ATOM 1779 C C . VAL B 1 64 ? 10.948 35.617 -17.994 1.00 30.37 40 VAL B C 1
ATOM 1780 O O . VAL B 1 64 ? 9.904 35.423 -17.355 1.00 30.67 40 VAL B O 1
ATOM 1784 N N . THR B 1 65 ? 11.075 36.554 -18.937 1.00 29.49 41 THR B N 1
ATOM 1785 C CA . THR B 1 65 ? 9.985 37.465 -19.301 1.00 29.36 41 THR B CA 1
ATOM 1786 C C . THR B 1 65 ? 9.704 37.464 -20.806 1.00 28.85 41 THR B C 1
ATOM 1787 O O . THR B 1 65 ? 10.535 37.920 -21.612 1.00 29.99 41 THR B O 1
ATOM 1791 N N . HIS B 1 66 ? 8.525 36.963 -21.165 1.00 28.28 42 HIS B N 1
ATOM 1792 C CA . HIS B 1 66 ? 8.074 36.884 -22.553 1.00 27.71 42 HIS B CA 1
ATOM 1793 C C . HIS B 1 66 ? 6.555 36.777 -22.603 1.00 27.94 42 HIS B C 1
ATOM 1794 O O . HIS B 1 66 ? 5.913 36.314 -21.646 1.00 29.35 42 HIS B O 1
ATOM 1801 N N . SER B 1 67 ? 5.988 37.195 -23.723 1.00 28.24 43 SER B N 1
ATOM 1802 C CA . SER B 1 67 ? 4.547 37.133 -23.937 1.00 28.58 43 SER B CA 1
ATOM 1803 C C . SER B 1 67 ? 4.305 36.001 -24.932 1.00 28.16 43 SER B C 1
ATOM 1804 O O . SER B 1 67 ? 4.421 36.194 -26.147 1.00 29.27 43 SER B O 1
ATOM 1807 N N . PHE B 1 68 ? 3.976 34.816 -24.436 1.00 27.42 44 PHE B N 1
ATOM 1808 C CA . PHE B 1 68 ? 3.737 33.695 -25.344 1.00 26.44 44 PHE B CA 1
ATOM 1809 C C . PHE B 1 68 ? 2.390 33.856 -26.028 1.00 25.96 44 PHE B C 1
ATOM 1810 O O . PHE B 1 68 ? 1.392 34.188 -25.391 1.00 27.27 44 PHE B O 1
ATOM 1818 N N . VAL B 1 69 ? 2.393 33.654 -27.344 1.00 25.42 45 VAL B N 1
ATOM 1819 C CA . VAL B 1 69 ? 1.190 33.795 -28.162 1.00 24.94 45 VAL B CA 1
ATOM 1820 C C . VAL B 1 69 ? 0.740 32.537 -28.887 1.00 25.06 45 VAL B C 1
ATOM 1821 O O . VAL B 1 69 ? -0.315 32.523 -29.521 1.00 25.51 45 VAL B O 1
ATOM 1825 N N . GLN B 1 70 ? 1.507 31.462 -28.772 1.00 25.46 46 GLN B N 1
ATOM 1826 C CA . GLN B 1 70 ? 1.153 30.261 -29.463 1.00 26.42 46 GLN B CA 1
ATOM 1827 C C . GLN B 1 70 ? 1.712 29.023 -28.772 1.00 25.76 46 GLN B C 1
ATOM 1828 O O . GLN B 1 70 ? 2.846 29.034 -28.329 1.00 26.12 46 GLN B O 1
ATOM 1834 N N . ASP B 1 71 ? 0.881 27.989 -28.650 1.00 25.84 47 ASP B N 1
ATOM 1835 C CA . ASP B 1 71 ? 1.247 26.700 -28.047 1.00 25.78 47 ASP B CA 1
ATOM 1836 C C . ASP B 1 71 ? 1.174 25.698 -29.179 1.00 25.84 47 ASP B C 1
ATOM 1837 O O . ASP B 1 71 ? 0.142 25.600 -29.837 1.00 27.20 47 ASP B O 1
ATOM 1842 N N . ASN B 1 72 ? 2.261 24.959 -29.385 1.00 25.69 48 ASN B N 1
ATOM 1843 C CA . ASN B 1 72 ? 2.375 23.945 -30.420 1.00 25.43 48 ASN B CA 1
ATOM 1844 C C . ASN B 1 72 ? 2.455 22.576 -29.787 1.00 24.68 48 ASN B C 1
ATOM 1845 O O . ASN B 1 72 ? 3.026 22.434 -28.706 1.00 24.72 48 ASN B O 1
ATOM 1850 N N . VAL B 1 73 ? 1.893 21.579 -30.458 1.00 24.44 49 VAL B N 1
ATOM 1851 C CA . VAL B 1 73 ? 1.916 20.203 -29.984 1.00 23.87 49 VAL B CA 1
ATOM 1852 C C . VAL B 1 73 ? 2.474 19.378 -31.134 1.00 24.07 49 VAL B C 1
ATOM 1853 O O . VAL B 1 73 ? 2.132 19.619 -32.296 1.00 23.53 49 VAL B O 1
ATOM 1857 N N . SER B 1 74 ? 3.354 18.444 -30.801 1.00 23.72 50 SER B N 1
ATOM 1858 C CA . SER B 1 74 ? 3.992 17.555 -31.748 1.00 23.78 50 SER B CA 1
ATOM 1859 C C . SER B 1 74 ? 3.944 16.144 -31.219 1.00 23.53 50 SER B C 1
ATOM 1860 O O . SER B 1 74 ? 4.497 15.877 -30.141 1.00 24.28 50 SER B O 1
ATOM 1863 N N . TYR B 1 75 ? 3.270 15.265 -31.966 1.00 23.93 51 TYR B N 1
ATOM 1864 C CA . TYR B 1 75 ? 3.137 13.851 -31.644 1.00 23.31 51 TYR B CA 1
ATOM 1865 C C . TYR B 1 75 ? 3.960 13.019 -32.630 1.00 22.92 51 TYR B C 1
ATOM 1866 O O . TYR B 1 75 ? 3.826 13.187 -33.847 1.00 24.30 51 TYR B O 1
ATOM 1875 N N . SER B 1 76 ? 4.829 12.157 -32.117 1.00 22.31 52 SER B N 1
ATOM 1876 C CA . SER B 1 76 ? 5.647 11.300 -32.970 1.00 22.18 52 SER B CA 1
ATOM 1877 C C . SER B 1 76 ? 5.278 9.846 -32.654 1.00 22.30 52 SER B C 1
ATOM 1878 O O . SER B 1 76 ? 5.400 9.375 -31.514 1.00 21.20 52 SER B O 1
ATOM 1881 N N . ALA B 1 77 ? 4.795 9.143 -33.672 1.00 22.21 53 ALA B N 1
ATOM 1882 C CA . ALA B 1 77 ? 4.375 7.760 -33.527 1.00 22.80 53 ALA B CA 1
ATOM 1883 C C . ALA B 1 77 ? 5.473 6.863 -33.003 1.00 23.49 53 ALA B C 1
ATOM 1884 O O . ALA B 1 77 ? 5.308 6.189 -31.987 1.00 24.47 53 ALA B O 1
ATOM 1886 N N . GLU B 1 78 ? 6.605 6.877 -33.688 1.00 23.76 54 GLU B N 1
ATOM 1887 C CA . GLU B 1 78 ? 7.705 6.034 -33.304 1.00 24.17 54 GLU B CA 1
ATOM 1888 C C . GLU B 1 78 ? 8.898 6.696 -32.664 1.00 23.05 54 GLU B C 1
ATOM 1889 O O . GLU B 1 78 ? 9.206 7.873 -32.910 1.00 22.02 54 GLU B O 1
ATOM 1895 N N . ALA B 1 79 ? 9.565 5.895 -31.835 1.00 22.33 55 ALA B N 1
ATOM 1896 C CA . ALA B 1 79 ? 10.772 6.304 -31.163 1.00 21.92 55 ALA B CA 1
ATOM 1897 C C . ALA B 1 79 ? 11.792 6.528 -32.287 1.00 21.56 55 ALA B C 1
ATOM 1898 O O . ALA B 1 79 ? 11.678 5.945 -33.380 1.00 22.88 55 ALA B O 1
ATOM 1900 N N . GLY B 1 80 ? 12.802 7.343 -32.027 1.00 21.00 56 GLY B N 1
ATOM 1901 C CA . GLY B 1 80 ? 13.833 7.631 -33.010 1.00 20.85 56 GLY B CA 1
ATOM 1902 C C . GLY B 1 80 ? 13.462 8.667 -34.047 1.00 20.19 56 GLY B C 1
ATOM 1903 O O . GLY B 1 80 ? 14.129 8.770 -35.107 1.00 21.28 56 GLY B O 1
ATOM 1904 N N . THR B 1 81 ? 12.402 9.425 -33.784 1.00 19.98 57 THR B N 1
ATOM 1905 C CA . THR B 1 81 ? 11.985 10.466 -34.710 1.00 19.71 57 THR B CA 1
ATOM 1906 C C . THR B 1 81 ? 12.670 11.746 -34.285 1.00 19.56 57 THR B C 1
ATOM 1907 O O . THR B 1 81 ? 12.586 12.160 -33.116 1.00 20.04 57 THR B O 1
ATOM 1911 N N . ILE B 1 82 ? 13.368 12.366 -35.229 1.00 19.17 58 ILE B N 1
ATOM 1912 C CA . ILE B 1 82 ? 14.039 13.613 -34.980 1.00 20.55 58 ILE B CA 1
ATOM 1913 C C . ILE B 1 82 ? 13.254 14.715 -35.646 1.00 21.96 58 ILE B C 1
ATOM 1914 O O . ILE B 1 82 ? 12.836 14.584 -36.807 1.00 21.95 58 ILE B O 1
ATOM 1919 N N . ARG B 1 83 ? 13.017 15.777 -34.890 1.00 22.99 59 ARG B N 1
ATOM 1920 C CA . ARG B 1 83 ? 12.328 16.950 -35.401 1.00 24.23 59 ARG B CA 1
ATOM 1921 C C . ARG B 1 83 ? 13.340 18.077 -35.170 1.00 24.22 59 ARG B C 1
ATOM 1922 O O . ARG B 1 83 ? 13.795 18.289 -34.053 1.00 24.71 59 ARG B O 1
ATOM 1930 N N . GLY B 1 84 ? 13.737 18.758 -36.240 1.00 24.72 60 GLY B N 1
ATOM 1931 C CA . GLY B 1 84 ? 14.717 19.831 -36.134 1.00 24.62 60 GLY B CA 1
ATOM 1932 C C . GLY B 1 84 ? 15.944 19.550 -36.974 1.00 24.55 60 GLY B C 1
ATOM 1933 O O . GLY B 1 84 ? 15.919 18.644 -37.816 1.00 24.78 60 GLY B O 1
ATOM 1934 N N . LEU B 1 85 ? 17.023 20.311 -36.774 1.00 25.36 61 LEU B N 1
ATOM 1935 C CA . LEU B 1 85 ? 17.095 21.419 -35.797 1.00 25.42 61 LEU B CA 1
ATOM 1936 C C . LEU B 1 85 ? 16.389 22.605 -36.459 1.00 25.79 61 LEU B C 1
ATOM 1937 O O . LEU B 1 85 ? 16.428 22.730 -37.691 1.00 26.62 61 LEU B O 1
ATOM 1942 N N A HIS B 1 86 ? 15.719 23.436 -35.660 0.50 25.11 62 HIS B N 1
ATOM 1943 N N B HIS B 1 86 ? 15.756 23.482 -35.682 0.50 25.55 62 HIS B N 1
ATOM 1944 C CA A HIS B 1 86 ? 14.964 24.576 -36.186 0.50 24.93 62 HIS B CA 1
ATOM 1945 C CA B HIS B 1 86 ? 15.091 24.635 -36.294 0.50 25.79 62 HIS B CA 1
ATOM 1946 C C A HIS B 1 86 ? 15.003 25.927 -35.469 0.50 25.48 62 HIS B C 1
ATOM 1947 C C B HIS B 1 86 ? 15.134 25.923 -35.509 0.50 25.87 62 HIS B C 1
ATOM 1948 O O A HIS B 1 86 ? 15.025 25.995 -34.236 0.50 25.71 62 HIS B O 1
ATOM 1949 O O B HIS B 1 86 ? 15.299 25.946 -34.289 0.50 26.39 62 HIS B O 1
ATOM 1962 N N . PHE B 1 87 ? 14.970 27.001 -36.264 1.00 25.53 63 PHE B N 1
ATOM 1963 C CA . PHE B 1 87 ? 14.945 28.349 -35.735 1.00 26.41 63 PHE B CA 1
ATOM 1964 C C . PHE B 1 87 ? 14.217 29.169 -36.782 1.00 27.61 63 PHE B C 1
ATOM 1965 O O . PHE B 1 87 ? 14.175 28.797 -37.974 1.00 27.67 63 PHE B O 1
ATOM 1973 N N . GLN B 1 88 ? 13.633 30.268 -36.337 1.00 29.02 64 GLN B N 1
ATOM 1974 C CA . GLN B 1 88 ? 12.919 31.139 -37.238 1.00 29.93 64 GLN B CA 1
ATOM 1975 C C . GLN B 1 88 ? 13.846 32.349 -37.365 1.00 30.30 64 GLN B C 1
ATOM 1976 O O . GLN B 1 88 ? 14.402 32.819 -36.368 1.00 30.60 64 GLN B O 1
ATOM 1982 N N . LYS B 1 89 ? 14.040 32.829 -38.596 1.00 30.91 65 LYS B N 1
ATOM 1983 C CA . LYS B 1 89 ? 14.934 33.960 -38.861 1.00 31.00 65 LYS B CA 1
ATOM 1984 C C . LYS B 1 89 ? 14.528 35.309 -38.253 1.00 31.48 65 LYS B C 1
ATOM 1985 O O . LYS B 1 89 ? 13.344 35.605 -38.101 1.00 31.08 65 LYS B O 1
ATOM 1991 N N . ASN B 1 90 ? 15.535 36.114 -37.907 1.00 32.77 66 ASN B N 1
ATOM 1992 C CA . ASN B 1 90 ? 15.328 37.449 -37.327 1.00 33.57 66 ASN B CA 1
ATOM 1993 C C . ASN B 1 90 ? 14.862 38.397 -38.426 1.00 33.76 66 ASN B C 1
ATOM 1994 O O . ASN B 1 90 ? 15.245 38.214 -39.584 1.00 35.02 66 ASN B O 1
ATOM 1999 N N . PRO B 1 91 ? 14.094 39.450 -38.077 1.00 33.72 67 PRO B N 1
ATOM 2000 C CA . PRO B 1 91 ? 13.625 39.881 -36.760 1.00 33.72 67 PRO B CA 1
ATOM 2001 C C . PRO B 1 91 ? 12.470 39.108 -36.141 1.00 33.75 67 PRO B C 1
ATOM 2002 O O . PRO B 1 91 ? 11.942 39.550 -35.119 1.00 35.30 67 PRO B O 1
ATOM 2006 N N . LYS B 1 92 ? 12.071 37.980 -36.727 1.00 33.38 68 LYS B N 1
ATOM 2007 C CA . LYS B 1 92 ? 10.975 37.197 -36.168 1.00 32.95 68 LYS B CA 1
ATOM 2008 C C . LYS B 1 92 ? 11.466 35.939 -35.448 1.00 32.19 68 LYS B C 1
ATOM 2009 O O . LYS B 1 92 ? 10.910 34.848 -35.612 1.00 33.25 68 LYS B O 1
ATOM 2015 N N . ALA B 1 93 ? 12.510 36.115 -34.641 1.00 31.21 69 ALA B N 1
ATOM 2016 C CA . ALA B 1 93 ? 13.077 35.024 -33.874 1.00 29.25 69 ALA B CA 1
ATOM 2017 C C . ALA B 1 93 ? 12.056 34.703 -32.785 1.00 28.67 69 ALA B C 1
ATOM 2018 O O . ALA B 1 93 ? 11.278 35.583 -32.376 1.00 28.99 69 ALA B O 1
ATOM 2020 N N . GLN B 1 94 ? 12.054 33.449 -32.337 1.00 27.46 70 GLN B N 1
ATOM 2021 C CA . GLN B 1 94 ? 11.128 32.989 -31.308 1.00 26.08 70 GLN B CA 1
ATOM 2022 C C . GLN B 1 94 ? 11.827 32.410 -30.095 1.00 25.71 70 GLN B C 1
ATOM 2023 O O . GLN B 1 94 ? 12.871 31.760 -30.222 1.00 27.15 70 GLN B O 1
ATOM 2029 N N . THR B 1 95 ? 11.262 32.682 -28.925 1.00 24.56 71 THR B N 1
ATOM 2030 C CA . THR B 1 95 ? 11.750 32.112 -27.677 1.00 23.26 71 THR B CA 1
ATOM 2031 C C . THR B 1 95 ? 10.829 30.885 -27.617 1.00 22.22 71 THR B C 1
ATOM 2032 O O . THR B 1 95 ? 9.629 30.999 -27.935 1.00 22.90 71 THR B O 1
ATOM 2036 N N . LYS B 1 96 ? 11.371 29.729 -27.248 1.00 20.96 72 LYS B N 1
ATOM 2037 C CA . LYS B 1 96 ? 10.592 28.489 -27.148 1.00 19.90 72 LYS B CA 1
ATOM 2038 C C . LYS B 1 96 ? 10.666 27.915 -25.731 1.00 20.40 72 LYS B C 1
ATOM 2039 O O . LYS B 1 96 ? 11.757 27.848 -25.177 1.00 22.21 72 LYS B O 1
ATOM 2045 N N . LEU B 1 97 ? 9.526 27.525 -25.159 1.00 21.43 73 LEU B N 1
ATOM 2046 C CA . LEU B 1 97 ? 9.465 26.916 -23.817 1.00 20.91 73 LEU B CA 1
ATOM 2047 C C . LEU B 1 97 ? 8.962 25.505 -24.134 1.00 21.01 73 LEU B C 1
ATOM 2048 O O . LEU B 1 97 ? 7.775 25.311 -24.401 1.00 21.81 73 LEU B O 1
ATOM 2053 N N . ILE B 1 98 ? 9.884 24.549 -24.075 1.00 21.26 74 ILE B N 1
ATOM 2054 C CA . ILE B 1 98 ? 9.656 23.136 -24.395 1.00 21.20 74 ILE B CA 1
ATOM 2055 C C . ILE B 1 98 ? 9.278 22.275 -23.193 1.00 21.53 74 ILE B C 1
ATOM 2056 O O . ILE B 1 98 ? 9.859 22.425 -22.131 1.00 22.17 74 ILE B O 1
ATOM 2061 N N . GLN B 1 99 ? 8.340 21.356 -23.393 1.00 21.95 75 GLN B N 1
ATOM 2062 C CA . GLN B 1 99 ? 7.898 20.443 -22.344 1.00 22.38 75 GLN B CA 1
ATOM 2063 C C . GLN B 1 99 ? 7.429 19.138 -23.012 1.00 21.99 75 GLN B C 1
ATOM 2064 O O . GLN B 1 99 ? 7.066 19.127 -24.212 1.00 23.27 75 GLN B O 1
ATOM 2070 N N . VAL B 1 100 ? 7.483 18.039 -22.268 1.00 20.68 76 VAL B N 1
ATOM 2071 C CA . VAL B 1 100 ? 7.067 16.730 -22.773 1.00 20.69 76 VAL B CA 1
ATOM 2072 C C . VAL B 1 100 ? 5.876 16.239 -21.968 1.00 20.54 76 VAL B C 1
ATOM 2073 O O . VAL B 1 100 ? 5.979 16.033 -20.740 1.00 20.69 76 VAL B O 1
ATOM 2077 N N . MET B 1 101 ? 4.752 16.028 -22.657 1.00 20.96 77 MET B N 1
ATOM 2078 C CA . MET B 1 101 ? 3.497 15.582 -22.030 1.00 22.17 77 MET B CA 1
ATOM 2079 C C . MET B 1 101 ? 3.309 14.073 -21.935 1.00 21.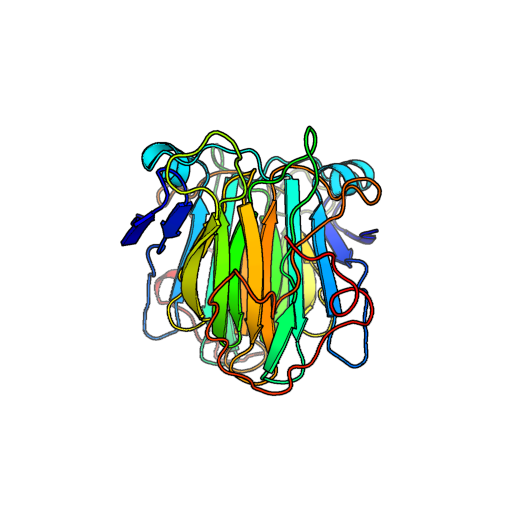44 77 MET B C 1
ATOM 2080 O O . MET B 1 101 ? 2.548 13.577 -21.091 1.00 23.02 77 MET B O 1
ATOM 2085 N N . GLN B 1 102 ? 3.992 13.343 -22.809 1.00 21.50 78 GLN B N 1
ATOM 2086 C CA . GLN B 1 102 ? 3.923 11.901 -22.857 1.00 20.58 78 GLN B CA 1
ATOM 2087 C C . GLN B 1 102 ? 5.226 11.450 -23.483 1.00 20.25 78 GLN B C 1
ATOM 2088 O O . GLN B 1 102 ? 5.707 12.088 -24.420 1.00 20.08 78 GLN B O 1
ATOM 2094 N N . GLY B 1 103 ? 5.811 10.376 -22.959 1.00 19.19 79 GLY B N 1
ATOM 2095 C CA . GLY B 1 103 ? 7.081 9.868 -23.483 1.00 19.39 79 GLY B CA 1
ATOM 2096 C C . GLY B 1 103 ? 8.315 10.617 -22.977 1.00 19.63 79 GLY B C 1
ATOM 2097 O O . GLY B 1 103 ? 8.359 11.117 -21.832 1.00 18.66 79 GLY B O 1
ATOM 2098 N N . ALA B 1 104 ? 9.344 10.662 -23.818 1.00 19.10 80 ALA B N 1
ATOM 2099 C CA . ALA B 1 104 ? 10.597 11.324 -23.478 1.00 18.80 80 ALA B CA 1
ATOM 2100 C C . ALA B 1 104 ? 11.415 11.694 -24.712 1.00 18.83 80 ALA B C 1
ATOM 2101 O O . ALA B 1 104 ? 11.347 11.006 -25.752 1.00 19.48 80 ALA B O 1
ATOM 2103 N N . ILE B 1 105 ? 12.199 12.765 -24.576 1.00 18.00 81 ILE B N 1
ATOM 2104 C CA . ILE B 1 105 ? 13.045 13.235 -25.655 1.00 18.57 81 ILE B CA 1
ATOM 2105 C C . ILE B 1 105 ? 14.463 13.610 -25.221 1.00 18.94 81 ILE B C 1
ATOM 2106 O O . ILE B 1 105 ? 14.746 13.843 -24.047 1.00 18.94 81 ILE B O 1
ATOM 2111 N N . TYR B 1 106 ? 15.350 13.605 -26.201 1.00 19.18 82 TYR B N 1
ATOM 2112 C CA . TYR B 1 106 ? 16.730 14.022 -26.047 1.00 19.03 82 TYR B CA 1
ATOM 2113 C C . TYR B 1 106 ? 16.591 15.309 -26.830 1.00 19.84 82 TYR B C 1
ATOM 2114 O O . TYR B 1 106 ? 16.453 15.261 -28.050 1.00 20.49 82 TYR B O 1
ATOM 2123 N N . ASP B 1 107 ? 16.575 16.441 -26.126 1.00 20.37 83 ASP B N 1
ATOM 2124 C CA . ASP B 1 107 ? 16.398 17.757 -26.716 1.00 20.54 83 ASP B CA 1
ATOM 2125 C C . ASP B 1 107 ? 17.721 18.485 -26.820 1.00 20.27 83 ASP B C 1
ATOM 2126 O O . ASP B 1 107 ? 18.445 18.624 -25.828 1.00 20.98 83 ASP B O 1
ATOM 2131 N N . VAL B 1 108 ? 18.037 18.959 -28.021 1.00 20.42 84 VAL B N 1
ATOM 2132 C CA . VAL B 1 108 ? 19.296 19.645 -28.263 1.00 20.73 84 VAL B CA 1
ATOM 2133 C C . VAL B 1 108 ? 19.133 21.088 -28.747 1.00 21.50 84 VAL B C 1
ATOM 2134 O O . VAL B 1 108 ? 18.292 21.358 -29.622 1.00 20.99 84 VAL B O 1
ATOM 2138 N N . ILE B 1 109 ? 19.889 22.004 -28.145 1.00 22.39 85 ILE B N 1
ATOM 2139 C CA . ILE B 1 109 ? 19.869 23.407 -28.556 1.00 22.89 85 ILE B CA 1
ATOM 2140 C C . ILE B 1 109 ? 21.293 23.758 -28.992 1.00 23.24 85 ILE B C 1
ATOM 2141 O O . ILE B 1 109 ? 22.267 23.168 -28.511 1.00 24.23 85 ILE B O 1
ATOM 2146 N N . VAL B 1 110 ? 21.399 24.702 -29.920 1.00 22.80 86 VAL B N 1
ATOM 2147 C CA . VAL B 1 110 ? 22.689 25.152 -30.454 1.00 23.70 86 VAL B CA 1
ATOM 2148 C C . VAL B 1 110 ? 22.674 26.676 -30.452 1.00 23.16 86 VAL B C 1
ATOM 2149 O O . VAL B 1 110 ? 21.706 27.274 -30.892 1.00 23.04 86 VAL B O 1
ATOM 2153 N N . ASP B 1 111 ? 23.728 27.296 -29.924 1.00 22.62 87 ASP B N 1
ATOM 2154 C CA . ASP B 1 111 ? 23.820 28.762 -29.861 1.00 22.61 87 ASP B CA 1
ATOM 2155 C C . ASP B 1 111 ? 24.234 29.237 -31.265 1.00 23.14 87 ASP B C 1
ATOM 2156 O O . ASP B 1 111 ? 25.342 28.941 -31.717 1.00 25.73 87 ASP B O 1
ATOM 2161 N N . LEU B 1 112 ? 23.335 29.940 -31.955 1.00 23.77 88 LEU B N 1
ATOM 2162 C CA . LEU B 1 112 ? 23.618 30.448 -33.314 1.00 23.67 88 LEU B CA 1
ATOM 2163 C C . LEU B 1 112 ? 23.824 31.971 -33.351 1.00 24.43 88 LEU B C 1
ATOM 2164 O O . LEU B 1 112 ? 23.842 32.562 -34.427 1.00 25.01 88 LEU B O 1
ATOM 2169 N N . ARG B 1 113 ? 23.979 32.596 -32.190 1.00 23.66 89 ARG B N 1
ATOM 2170 C CA . ARG B 1 113 ? 24.194 34.030 -32.100 1.00 24.31 89 ARG B CA 1
ATOM 2171 C C . ARG B 1 113 ? 25.656 34.298 -32.448 1.00 24.96 89 ARG B C 1
ATOM 2172 O O . ARG B 1 113 ? 26.553 34.020 -31.663 1.00 24.10 89 ARG B O 1
ATOM 2180 N N . LYS B 1 114 ? 25.898 34.827 -33.649 1.00 25.93 90 LYS B N 1
ATOM 2181 C CA . LYS B 1 114 ? 27.253 35.128 -34.108 1.00 27.42 90 LYS B CA 1
ATOM 2182 C C . LYS B 1 114 ? 28.055 35.951 -33.095 1.00 27.11 90 LYS B C 1
ATOM 2183 O O . LYS B 1 114 ? 29.275 35.783 -32.992 1.00 29.26 90 LYS B O 1
ATOM 2189 N N . ASP B 1 115 ? 27.368 36.819 -32.350 1.00 27.44 91 ASP B N 1
ATOM 2190 C CA . ASP B 1 115 ? 28.014 37.683 -31.348 1.00 27.14 91 ASP B CA 1
ATOM 2191 C C . ASP B 1 115 ? 28.095 37.121 -29.908 1.00 27.03 91 ASP B C 1
ATOM 2192 O O . ASP B 1 115 ? 28.200 37.902 -28.946 1.00 28.22 91 ASP B O 1
ATOM 2197 N N A SER B 1 116 ? 28.089 35.790 -29.786 0.50 26.42 92 SER B N 1
ATOM 2198 N N B SER B 1 116 ? 28.044 35.796 -29.750 0.50 26.97 92 SER B N 1
ATOM 2199 C CA A SER B 1 116 ? 28.149 35.102 -28.487 0.50 25.64 92 SER B CA 1
ATOM 2200 C CA B SER B 1 116 ? 28.109 35.188 -28.409 0.50 26.73 92 SER B CA 1
ATOM 2201 C C A SER B 1 116 ? 29.436 34.332 -28.180 0.50 25.78 92 SER B C 1
ATOM 2202 C C B SER B 1 116 ? 29.383 34.366 -28.162 0.50 26.33 92 SER B C 1
ATOM 2203 O O A SER B 1 116 ? 30.036 33.728 -29.075 0.50 26.54 92 SER B O 1
ATOM 2204 O O B SER B 1 116 ? 29.922 33.756 -29.088 0.50 27.16 92 SER B O 1
ATOM 2209 N N . PRO B 1 117 ? 29.859 34.321 -26.895 1.00 25.90 93 PRO B N 1
ATOM 2210 C CA . PRO B 1 117 ? 31.063 33.581 -26.500 1.00 26.22 93 PRO B CA 1
ATOM 2211 C C . PRO B 1 117 ? 30.854 32.043 -26.451 1.00 26.24 93 PRO B C 1
ATOM 2212 O O . PRO B 1 117 ? 31.745 31.297 -25.997 1.00 28.46 93 PRO B O 1
ATOM 2216 N N . THR B 1 118 ? 29.672 31.591 -26.870 1.00 25.75 94 THR B N 1
ATOM 2217 C CA . THR B 1 118 ? 29.322 30.178 -26.914 1.00 25.20 94 THR B CA 1
ATOM 2218 C C . THR B 1 118 ? 28.721 29.804 -28.281 1.00 24.78 94 THR B C 1
ATOM 2219 O O . THR B 1 118 ? 28.091 28.763 -28.424 1.00 24.08 94 THR B O 1
ATOM 2223 N N . PHE B 1 119 ? 28.947 30.664 -29.280 1.00 23.75 95 PHE B N 1
ATOM 2224 C CA . PHE B 1 119 ? 28.472 30.458 -30.646 1.00 24.08 95 PHE B CA 1
ATOM 2225 C C . PHE B 1 119 ? 28.952 29.112 -31.154 1.00 24.29 95 PHE B C 1
ATOM 2226 O O . PHE B 1 119 ? 30.143 28.830 -31.139 1.00 25.45 95 PHE B O 1
ATOM 2234 N N . LYS B 1 120 ? 28.001 28.287 -31.584 1.00 25.29 96 LYS B N 1
ATOM 2235 C CA . LYS B 1 120 ? 28.235 26.936 -32.104 1.00 25.30 96 LYS B CA 1
ATOM 2236 C C . LYS B 1 120 ? 28.382 25.859 -31.020 1.00 24.75 96 LYS B C 1
ATOM 2237 O O . LYS B 1 120 ? 28.723 24.709 -31.320 1.00 26.44 96 LYS B O 1
ATOM 2243 N N . GLN B 1 121 ? 28.152 26.230 -29.756 1.00 24.34 97 GLN B N 1
ATOM 2244 C CA . GLN B 1 121 ? 28.193 25.248 -28.690 1.00 24.44 97 GLN B CA 1
ATOM 2245 C C . GLN B 1 121 ? 26.760 24.704 -28.639 1.00 24.00 97 GLN B C 1
ATOM 2246 O O . GLN B 1 121 ? 25.824 25.335 -29.136 1.00 25.19 97 GLN B O 1
ATOM 2252 N N . TRP B 1 122 ? 26.589 23.541 -28.029 1.00 24.04 98 TRP B N 1
ATOM 2253 C CA . TRP B 1 122 ? 25.287 22.902 -27.931 1.00 22.99 98 TRP B CA 1
ATOM 2254 C C . TRP B 1 122 ? 25.187 22.095 -26.655 1.00 22.30 98 TRP B C 1
ATOM 2255 O O . TRP B 1 122 ? 26.198 21.713 -26.079 1.00 23.10 98 TRP B O 1
ATOM 2266 N N . ARG B 1 123 ? 23.959 21.825 -26.231 1.00 21.70 99 ARG B N 1
ATOM 2267 C CA . ARG B 1 123 ? 23.725 21.009 -25.040 1.00 21.48 99 ARG B CA 1
ATOM 2268 C C . ARG B 1 123 ? 22.522 20.120 -25.327 1.00 20.89 99 ARG B C 1
ATOM 2269 O O . ARG B 1 123 ? 21.598 20.528 -26.035 1.00 22.01 99 ARG B O 1
ATOM 2277 N N . GLY B 1 124 ? 22.572 18.895 -24.814 1.00 20.32 100 GLY B N 1
ATOM 2278 C CA . GLY B 1 124 ? 21.501 17.916 -24.980 1.00 20.65 100 GLY B CA 1
ATOM 2279 C C . GLY B 1 124 ? 20.854 17.739 -23.627 1.00 20.21 100 GLY B C 1
ATOM 2280 O O . GLY B 1 124 ? 21.557 17.600 -22.635 1.00 22.27 100 GLY B O 1
ATOM 2281 N N . TYR B 1 125 ? 19.525 17.759 -23.593 1.00 19.45 101 TYR B N 1
ATOM 2282 C CA . TYR B 1 125 ? 18.761 17.625 -22.353 1.00 19.31 101 TYR B CA 1
ATOM 2283 C C . TYR B 1 125 ? 17.752 16.498 -22.519 1.00 19.85 101 TYR B C 1
ATOM 2284 O O . TYR B 1 125 ? 17.351 16.171 -23.643 1.00 22.40 101 TYR B O 1
ATOM 2293 N N . ILE B 1 126 ? 17.356 15.901 -21.407 1.00 19.10 102 ILE B N 1
ATOM 2294 C CA . ILE B 1 126 ? 16.376 14.833 -21.408 1.00 19.07 102 ILE B CA 1
ATOM 2295 C C . ILE B 1 126 ? 15.125 15.391 -20.728 1.00 18.84 102 ILE B C 1
ATOM 2296 O O . ILE B 1 126 ? 15.138 15.672 -19.514 1.00 19.72 102 ILE B O 1
ATOM 2301 N N . LEU B 1 127 ? 14.055 15.537 -21.508 1.00 18.91 103 LEU B N 1
ATOM 2302 C CA . LEU B 1 127 ? 12.782 16.047 -21.033 1.00 18.80 103 LEU B CA 1
ATOM 2303 C C . LEU B 1 127 ? 11.784 14.893 -21.174 1.00 18.90 103 LEU B C 1
ATOM 2304 O O . LEU B 1 127 ? 11.714 14.234 -22.220 1.00 19.48 103 LEU B O 1
ATOM 2309 N N . SER B 1 128 ? 11.016 14.621 -20.125 1.00 19.19 104 SER B N 1
ATOM 2310 C CA . SER B 1 128 ? 10.054 13.537 -20.179 1.00 19.04 104 SER B CA 1
ATOM 2311 C C . SER B 1 128 ? 8.774 13.877 -19.448 1.00 19.24 104 SER B C 1
ATOM 2312 O O . SER B 1 128 ? 8.706 14.865 -18.723 1.00 18.47 104 SER B O 1
ATOM 2315 N N . ALA B 1 129 ? 7.756 13.037 -19.635 1.00 21.03 105 ALA B N 1
ATOM 2316 C CA . ALA B 1 129 ? 6.482 13.226 -18.974 1.00 21.02 105 ALA B CA 1
ATOM 2317 C C . ALA B 1 129 ? 6.672 12.848 -17.517 1.00 22.16 105 ALA B C 1
ATOM 2318 O O . ALA B 1 129 ? 5.862 13.223 -16.695 1.00 24.00 105 ALA B O 1
ATOM 2320 N N . ASP B 1 130 ? 7.735 12.110 -17.207 1.00 22.16 106 ASP B N 1
ATOM 2321 C CA . ASP B 1 130 ? 8.000 11.696 -15.821 1.00 23.05 106 ASP B CA 1
ATOM 2322 C C . ASP B 1 130 ? 8.898 12.651 -15.049 1.00 22.42 106 ASP B C 1
ATOM 2323 O O . ASP B 1 130 ? 8.831 12.681 -13.813 1.00 23.45 106 ASP B O 1
ATOM 2328 N N . ASN B 1 131 ? 9.713 13.464 -15.735 1.00 21.17 107 ASN B N 1
ATOM 2329 C CA . ASN B 1 131 ? 10.542 14.455 -14.997 1.00 20.63 107 ASN B CA 1
ATOM 2330 C C . ASN B 1 131 ? 9.895 15.871 -14.962 1.00 20.26 107 ASN B C 1
ATOM 2331 O O . ASN B 1 131 ? 10.259 16.708 -14.119 1.00 21.16 107 ASN B O 1
ATOM 2336 N N . HIS B 1 132 ? 8.965 16.127 -15.896 1.00 20.29 108 HIS B N 1
ATOM 2337 C CA . HIS B 1 132 ? 8.202 17.369 -16.047 1.00 20.61 108 HIS B CA 1
ATOM 2338 C C . HIS B 1 132 ? 9.092 18.595 -16.295 1.00 19.92 108 HIS B C 1
ATOM 2339 O O . HIS B 1 132 ? 8.649 19.753 -16.158 1.00 21.44 108 HIS B O 1
ATOM 2346 N N . ARG B 1 133 ? 10.346 18.355 -16.671 1.00 20.21 109 ARG B N 1
ATOM 2347 C CA . ARG B 1 133 ? 11.276 19.437 -16.906 1.00 20.22 109 ARG B CA 1
ATOM 2348 C C . ARG B 1 133 ? 10.943 20.176 -18.168 1.00 20.48 109 ARG B C 1
ATOM 2349 O O . ARG B 1 133 ? 10.415 19.593 -19.100 1.00 21.69 109 ARG B O 1
ATOM 2357 N N . GLN B 1 134 ? 11.259 21.465 -18.156 1.00 21.51 110 GLN B N 1
ATOM 2358 C CA . GLN B 1 134 ? 11.000 22.366 -19.279 1.00 21.76 110 GLN B CA 1
ATOM 2359 C C . GLN B 1 134 ? 12.266 23.102 -19.677 1.00 22.12 110 GLN B C 1
ATOM 2360 O O . GLN B 1 134 ? 13.121 23.382 -18.844 1.00 23.20 110 GLN B O 1
ATOM 2366 N N . LEU B 1 135 ? 12.385 23.427 -20.958 1.00 21.37 111 LEU B N 1
ATOM 2367 C CA . LEU B 1 135 ? 13.565 24.128 -21.438 1.00 21.67 111 LEU B CA 1
ATOM 2368 C C . LEU B 1 135 ? 13.198 25.456 -22.105 1.00 21.59 111 LEU B C 1
ATOM 2369 O O . LEU B 1 135 ? 12.350 25.492 -23.001 1.00 22.00 111 LEU B O 1
ATOM 2374 N N . LEU B 1 136 ? 13.824 26.537 -21.652 1.00 21.71 112 LEU B N 1
ATOM 2375 C CA . LEU B 1 136 ? 13.609 27.863 -22.204 1.00 21.51 112 LEU B CA 1
ATOM 2376 C C . LEU B 1 136 ? 14.732 28.021 -23.229 1.00 21.38 112 LEU B C 1
ATOM 2377 O O . LEU B 1 136 ? 15.914 28.019 -22.876 1.00 21.35 112 LEU B O 1
ATOM 2382 N N . VAL B 1 137 ? 14.357 28.063 -24.510 1.00 21.94 113 VAL B N 1
ATOM 2383 C CA . VAL B 1 137 ? 15.316 28.198 -25.600 1.00 21.58 113 VAL B CA 1
ATOM 2384 C C . VAL B 1 137 ? 15.235 29.654 -26.083 1.00 21.55 113 VAL B C 1
ATOM 2385 O O . VAL B 1 137 ? 14.201 30.074 -26.613 1.00 21.45 113 VAL B O 1
ATOM 2389 N N . PRO B 1 138 ? 16.306 30.431 -25.881 1.00 21.64 114 PRO B N 1
ATOM 2390 C CA . PRO B 1 138 ? 16.264 31.814 -26.320 1.00 21.90 114 PRO B CA 1
ATOM 2391 C C . PRO B 1 138 ? 16.270 31.988 -27.827 1.00 22.16 114 PRO B C 1
ATOM 2392 O O . PRO B 1 138 ? 16.624 31.066 -28.561 1.00 22.85 114 PRO B O 1
ATOM 2396 N N . LYS B 1 139 ? 15.879 33.183 -28.249 1.00 22.67 115 LYS B N 1
ATOM 2397 C CA . LYS B 1 139 ? 15.878 33.565 -29.658 1.00 22.83 115 LYS B CA 1
ATOM 2398 C C . LYS B 1 139 ? 17.357 33.534 -30.007 1.00 23.04 115 LYS B C 1
ATOM 2399 O O . LYS B 1 139 ? 18.188 33.922 -29.182 1.00 23.73 115 LYS B O 1
ATOM 2405 N N . GLY B 1 140 ? 17.704 33.069 -31.210 1.00 22.79 116 GLY B N 1
ATOM 2406 C CA . GLY B 1 140 ? 19.105 32.992 -31.633 1.00 22.96 116 GLY B CA 1
ATOM 2407 C C . GLY B 1 140 ? 19.750 31.612 -31.537 1.00 22.00 116 GLY B C 1
ATOM 2408 O O . GLY B 1 140 ? 20.935 31.452 -31.814 1.00 23.82 116 GLY B O 1
ATOM 2409 N N . PHE B 1 141 ? 18.965 30.624 -31.112 1.00 21.84 117 PHE B N 1
ATOM 2410 C CA . PHE B 1 141 ? 19.386 29.233 -30.978 1.00 21.71 117 PHE B CA 1
ATOM 2411 C C . PHE B 1 141 ? 18.613 28.347 -31.940 1.00 21.75 117 PHE B C 1
ATOM 2412 O O . PHE B 1 141 ? 17.504 28.704 -32.346 1.00 22.08 117 PHE B O 1
ATOM 2420 N N . ALA B 1 142 ? 19.201 27.203 -32.309 1.00 22.56 118 ALA B N 1
ATOM 2421 C CA . ALA B 1 142 ? 18.540 26.230 -33.168 1.00 22.31 118 ALA B CA 1
ATOM 2422 C C . ALA B 1 142 ? 18.061 25.226 -32.122 1.00 22.18 118 ALA B C 1
ATOM 2423 O O . ALA B 1 142 ? 18.724 25.034 -31.084 1.00 23.44 118 ALA B O 1
ATOM 2425 N N . HIS B 1 143 ? 16.907 24.629 -32.368 1.00 21.84 119 HIS B N 1
ATOM 2426 C CA . HIS B 1 143 ? 16.317 23.650 -31.464 1.00 22.16 119 HIS B CA 1
ATOM 2427 C C . HIS B 1 143 ? 15.729 22.458 -32.166 1.00 22.52 119 HIS B C 1
ATOM 2428 O O . HIS B 1 143 ? 15.055 22.608 -33.183 1.00 22.64 119 HIS B O 1
ATOM 2435 N N . GLY B 1 144 ? 15.965 21.280 -31.603 1.00 22.53 120 GLY B N 1
ATOM 2436 C CA . GLY B 1 144 ? 15.431 20.038 -32.142 1.00 22.08 120 GLY B CA 1
ATOM 2437 C C . GLY B 1 144 ? 15.429 18.981 -31.057 1.00 21.60 120 GLY B C 1
ATOM 2438 O O . GLY B 1 144 ? 15.935 19.213 -29.957 1.00 22.52 120 GLY B O 1
ATOM 2439 N N . PHE B 1 145 ? 14.837 17.835 -31.360 1.00 20.84 121 PHE B N 1
ATOM 2440 C CA . PHE B 1 145 ? 14.789 16.720 -30.418 1.00 19.63 121 PHE B CA 1
ATOM 2441 C C . PHE B 1 145 ? 14.591 15.384 -31.115 1.00 19.63 121 PHE B C 1
ATOM 2442 O O . PHE B 1 145 ? 14.125 15.333 -32.273 1.00 19.33 121 PHE B O 1
ATOM 2450 N N . CYS B 1 146 ? 14.975 14.321 -30.407 1.00 19.50 122 CYS B N 1
ATOM 2451 C CA . CYS B 1 146 ? 14.845 12.947 -30.870 1.00 19.66 122 CYS B CA 1
ATOM 2452 C C . CYS B 1 146 ? 13.938 12.240 -29.885 1.00 18.70 122 CYS B C 1
ATOM 2453 O O . CYS B 1 146 ? 14.223 12.249 -28.677 1.00 18.81 122 CYS B O 1
ATOM 2456 N N . THR B 1 147 ? 12.840 11.667 -30.357 1.00 18.63 123 THR B N 1
ATOM 2457 C CA . THR B 1 147 ? 11.950 10.939 -29.441 1.00 18.72 123 THR B CA 1
ATOM 2458 C C . THR B 1 147 ? 12.685 9.671 -28.994 1.00 17.93 123 THR B C 1
ATOM 2459 O O . THR B 1 147 ? 13.399 9.015 -29.772 1.00 18.04 123 THR B O 1
ATOM 2463 N N . LEU B 1 148 ? 12.514 9.311 -27.725 1.00 18.01 124 LEU B N 1
ATOM 2464 C CA . LEU B 1 148 ? 13.187 8.149 -27.169 1.00 17.33 124 LEU B CA 1
ATOM 2465 C C . LEU B 1 148 ? 12.338 6.892 -27.025 1.00 16.68 124 LEU B C 1
ATOM 2466 O O . LEU B 1 148 ? 12.877 5.793 -26.958 1.00 18.63 124 LEU B O 1
ATOM 2471 N N . VAL B 1 149 ? 11.027 7.062 -26.966 1.00 16.99 125 VAL B N 1
ATOM 2472 C CA . VAL B 1 149 ? 10.098 5.960 -26.833 1.00 18.30 125 VAL B CA 1
ATOM 2473 C C . VAL B 1 149 ? 8.959 6.195 -27.821 1.00 19.35 125 VAL B C 1
ATOM 2474 O O . VAL B 1 149 ? 8.837 7.295 -28.384 1.00 20.69 125 VAL B O 1
ATOM 2478 N N . PRO B 1 150 ? 8.134 5.177 -28.052 1.00 20.37 126 PRO B N 1
ATOM 2479 C CA . PRO B 1 150 ? 7.040 5.431 -28.994 1.00 20.91 126 PRO B CA 1
ATOM 2480 C C . PRO B 1 150 ? 5.990 6.384 -28.444 1.00 21.68 126 PRO B C 1
ATOM 2481 O O . PRO B 1 150 ? 5.887 6.585 -27.224 1.00 22.07 126 PRO B O 1
ATOM 2485 N N . HIS B 1 151 ? 5.235 6.991 -29.353 1.00 22.15 127 HIS B N 1
ATOM 2486 C CA . HIS B 1 151 ? 4.127 7.903 -29.012 1.00 23.17 127 HIS B CA 1
ATOM 2487 C C . HIS B 1 151 ? 4.431 9.101 -28.108 1.00 22.15 127 HIS B C 1
ATOM 2488 O O . HIS B 1 151 ? 3.633 9.457 -27.235 1.00 21.92 127 HIS B O 1
ATOM 2495 N N . THR B 1 152 ? 5.569 9.738 -28.333 1.00 21.31 128 THR B N 1
ATOM 2496 C CA . THR B 1 152 ? 5.950 10.902 -27.544 1.00 21.17 128 THR B CA 1
ATOM 2497 C C . THR B 1 152 ? 5.230 12.182 -27.995 1.00 20.61 128 THR B C 1
ATOM 2498 O O . THR B 1 152 ? 5.112 12.475 -29.201 1.00 20.31 128 THR B O 1
ATOM 2502 N N . ILE B 1 153 ? 4.711 12.919 -27.017 1.00 19.55 129 ILE B N 1
ATOM 2503 C CA . ILE B 1 153 ? 4.005 14.192 -27.239 1.00 20.91 129 ILE B CA 1
ATOM 2504 C C . ILE B 1 153 ? 4.807 15.325 -26.605 1.00 20.92 129 ILE B C 1
ATOM 2505 O O . ILE B 1 153 ? 5.083 15.324 -25.399 1.00 20.01 129 ILE B O 1
ATOM 2510 N N . VAL B 1 154 ? 5.182 16.289 -27.432 1.00 20.57 130 VAL B N 1
ATOM 2511 C CA . VAL B 1 154 ? 5.950 17.445 -27.006 1.00 20.87 130 VAL B CA 1
ATOM 2512 C C . VAL B 1 154 ? 5.095 18.701 -27.153 1.00 22.20 130 VAL B C 1
ATOM 2513 O O . VAL B 1 154 ? 4.423 18.890 -28.182 1.00 23.00 130 VAL B O 1
ATOM 2517 N N . MET B 1 155 ? 5.078 19.551 -26.128 1.00 22.56 131 MET B N 1
ATOM 2518 C CA . MET B 1 155 ? 4.324 20.792 -26.204 1.00 24.15 131 MET B CA 1
ATOM 2519 C C . MET B 1 155 ? 5.330 21.919 -26.034 1.00 24.06 131 MET B C 1
ATOM 2520 O O . MET B 1 155 ? 6.272 21.811 -25.255 1.00 24.07 131 MET B O 1
ATOM 2525 N N . TYR B 1 156 ? 5.164 22.988 -26.797 1.00 24.00 132 TYR B N 1
ATOM 2526 C CA . TYR B 1 156 ? 6.068 24.114 -26.665 1.00 24.03 132 TYR B CA 1
ATOM 2527 C C . TYR B 1 156 ? 5.331 25.413 -26.938 1.00 23.65 132 TYR B C 1
ATOM 2528 O O . TYR B 1 156 ? 4.408 25.461 -27.753 1.00 23.91 132 TYR B O 1
ATOM 2537 N N . LYS B 1 157 ? 5.736 26.440 -26.201 1.00 22.72 133 LYS B N 1
ATOM 2538 C CA . LYS B 1 157 ? 5.150 27.758 -26.288 1.00 21.85 133 LYS B CA 1
ATOM 2539 C C . LYS B 1 157 ? 6.138 28.682 -27.000 1.00 21.85 133 LYS B C 1
ATOM 2540 O O . LYS B 1 157 ? 7.343 28.557 -26.818 1.00 22.22 133 LYS B O 1
ATOM 2546 N N . VAL B 1 158 ? 5.639 29.607 -27.815 1.00 21.90 134 VAL B N 1
ATOM 2547 C CA . VAL B 1 158 ? 6.515 30.551 -28.524 1.00 21.76 134 VAL B CA 1
ATOM 2548 C C . VAL B 1 158 ? 6.015 31.990 -28.352 1.00 21.66 134 VAL B C 1
ATOM 2549 O O . VAL B 1 158 ? 4.816 32.219 -28.225 1.00 22.10 134 VAL B O 1
ATOM 2553 N N . ASP B 1 159 ? 6.943 32.954 -28.372 1.00 23.13 135 ASP B N 1
ATOM 2554 C CA . ASP B 1 159 ? 6.603 34.383 -28.187 1.00 24.28 135 ASP B CA 1
ATOM 2555 C C . ASP B 1 159 ? 6.468 35.239 -29.448 1.00 25.16 135 ASP B C 1
ATOM 2556 O O . ASP B 1 159 ? 6.359 36.465 -29.349 1.00 26.41 135 ASP B O 1
ATOM 2561 N N . GLU B 1 160 ? 6.512 34.586 -30.609 1.00 26.53 136 GLU B N 1
ATOM 2562 C CA . GLU B 1 160 ? 6.362 35.205 -31.933 1.00 27.48 136 GLU B CA 1
ATOM 2563 C C . GLU B 1 160 ? 5.670 34.143 -32.773 1.00 28.28 136 GLU B C 1
ATOM 2564 O O . GLU B 1 160 ? 5.977 32.962 -32.658 1.00 28.53 136 GLU B O 1
ATOM 2570 N N . TYR B 1 161 ? 4.708 34.545 -33.594 1.00 29.26 137 TYR B N 1
ATOM 2571 C CA . TYR B 1 161 ? 3.989 33.587 -34.419 1.00 30.47 137 TYR B CA 1
ATOM 2572 C C . TYR B 1 161 ? 4.845 32.933 -35.496 1.00 31.24 137 TYR B C 1
ATOM 2573 O O . TYR B 1 161 ? 5.936 33.400 -35.821 1.00 31.36 137 TYR B O 1
ATOM 2582 N N . TYR B 1 162 ? 4.333 31.823 -36.015 1.00 32.95 138 TYR B N 1
ATOM 2583 C CA . TYR B 1 162 ? 4.986 31.091 -37.072 1.00 34.19 138 TYR B CA 1
ATOM 2584 C C . TYR B 1 162 ? 5.063 31.984 -38.301 1.00 34.41 138 TYR B C 1
ATOM 2585 O O . TYR B 1 162 ? 4.071 32.615 -38.674 1.00 35.36 138 TYR B O 1
ATOM 2594 N N . SER B 1 163 ? 6.235 32.035 -38.923 1.00 35.01 139 SER B N 1
ATOM 2595 C CA . SER B 1 163 ? 6.433 32.849 -40.116 1.00 35.44 139 SER B CA 1
ATOM 2596 C C . SER B 1 163 ? 7.149 31.996 -41.167 1.00 35.98 139 SER B C 1
ATOM 2597 O O . SER B 1 163 ? 8.364 31.826 -41.119 1.00 36.46 139 SER B O 1
ATOM 2600 N N . ALA B 1 164 ? 6.371 31.462 -42.106 1.00 36.72 140 ALA B N 1
ATOM 2601 C CA . ALA B 1 164 ? 6.881 30.608 -43.183 1.00 37.48 140 ALA B CA 1
ATOM 2602 C C . ALA B 1 164 ? 8.172 31.093 -43.859 1.00 37.94 140 ALA B C 1
ATOM 2603 O O . ALA B 1 164 ? 9.142 30.335 -43.967 1.00 38.69 140 ALA B O 1
ATOM 2605 N N . ASP B 1 165 ? 8.180 32.352 -44.289 1.00 38.53 141 ASP B N 1
ATOM 2606 C CA . ASP B 1 165 ? 9.337 32.950 -44.975 1.00 38.76 141 ASP B CA 1
ATOM 2607 C C . ASP B 1 165 ? 10.609 32.986 -44.104 1.00 38.46 141 ASP B C 1
ATOM 2608 O O . ASP B 1 165 ? 11.725 32.978 -44.628 1.00 39.10 141 ASP B O 1
ATOM 2613 N N . HIS B 1 166 ? 10.432 33.020 -42.782 1.00 37.82 142 HIS B N 1
ATOM 2614 C CA . HIS B 1 166 ? 11.548 33.056 -41.833 1.00 37.36 142 HIS B CA 1
ATOM 2615 C C . HIS B 1 166 ? 11.989 31.684 -41.281 1.00 36.80 142 HIS B C 1
ATOM 2616 O O . HIS B 1 166 ? 12.801 31.629 -40.368 1.00 37.26 142 HIS B O 1
ATOM 2623 N N . ASP B 1 167 ? 11.488 30.594 -41.855 1.00 35.96 143 ASP B N 1
ATOM 2624 C CA . ASP B 1 167 ? 11.824 29.230 -41.418 1.00 35.30 143 ASP B CA 1
ATOM 2625 C C . ASP B 1 167 ? 13.222 28.759 -41.865 1.00 34.10 143 ASP B C 1
ATOM 2626 O O . ASP B 1 167 ? 13.544 28.771 -43.054 1.00 33.74 143 ASP B O 1
ATOM 2631 N N . SER B 1 168 ? 14.046 28.332 -40.906 1.00 32.80 144 SER B N 1
ATOM 2632 C CA . SER B 1 168 ? 15.385 27.841 -41.220 1.00 31.84 144 SER B CA 1
ATOM 2633 C C . SER B 1 168 ? 15.781 26.770 -40.195 1.00 30.98 144 SER B C 1
ATOM 2634 O O . SER B 1 168 ? 14.937 26.322 -39.406 1.00 31.19 144 SER B O 1
ATOM 2637 N N . GLY B 1 169 ? 17.042 26.343 -40.228 1.00 30.33 145 GLY B N 1
ATOM 2638 C CA . GLY B 1 169 ? 17.541 25.323 -39.302 1.00 29.71 145 GLY B CA 1
ATOM 2639 C C . GLY B 1 169 ? 18.972 24.853 -39.554 1.00 29.11 145 GLY B C 1
ATOM 2640 O O . GLY B 1 169 ? 19.740 25.467 -40.294 1.00 29.99 145 GLY B O 1
ATOM 2641 N N . VAL B 1 170 ? 19.331 23.753 -38.911 1.00 28.41 146 VAL B N 1
ATOM 2642 C CA . VAL B 1 170 ? 20.649 23.167 -39.038 1.00 28.14 146 VAL B CA 1
ATOM 2643 C C . VAL B 1 170 ? 20.427 21.683 -39.267 1.00 27.11 146 VAL B C 1
ATOM 2644 O O . VAL B 1 170 ? 19.485 21.097 -38.716 1.00 27.84 146 VAL B O 1
ATOM 2648 N N . LEU B 1 171 ? 21.279 21.076 -40.085 1.00 26.02 147 LEU B N 1
ATOM 2649 C CA . LEU B 1 171 ? 21.150 19.654 -40.391 1.00 25.39 147 LEU B CA 1
ATOM 2650 C C . LEU B 1 171 ? 21.409 18.865 -39.110 1.00 24.76 147 LEU B C 1
ATOM 2651 O O . LEU B 1 171 ? 22.452 19.057 -38.460 1.00 23.32 147 LEU B O 1
ATOM 2656 N N . TRP B 1 172 ? 20.468 17.982 -38.770 1.00 25.13 148 TRP B N 1
ATOM 2657 C CA . TRP B 1 172 ? 20.565 17.170 -37.552 1.00 25.51 148 TRP B CA 1
ATOM 2658 C C . TRP B 1 172 ? 21.933 16.491 -37.438 1.00 26.46 148 TRP B C 1
ATOM 2659 O O . TRP B 1 172 ? 22.529 16.508 -36.368 1.00 26.61 148 TRP B O 1
ATOM 2670 N N . ASN B 1 173 ? 22.442 15.909 -38.529 1.00 27.15 149 ASN B N 1
ATOM 2671 C CA . ASN B 1 173 ? 23.737 15.232 -38.478 1.00 28.59 149 ASN B CA 1
ATOM 2672 C C . ASN B 1 173 ? 24.900 16.054 -39.039 1.00 29.03 149 ASN B C 1
ATOM 2673 O O . ASN B 1 173 ? 25.865 15.490 -39.549 1.00 30.72 149 ASN B O 1
ATOM 2678 N N . ASP B 1 174 ? 24.826 17.378 -38.924 1.00 30.18 150 ASP B N 1
ATOM 2679 C CA . ASP B 1 174 ? 25.893 18.229 -39.426 1.00 30.79 150 ASP B CA 1
ATOM 2680 C C . ASP B 1 174 ? 27.193 17.774 -38.769 1.00 31.20 150 ASP B C 1
ATOM 2681 O O . ASP B 1 174 ? 27.251 17.453 -37.572 1.00 30.93 150 ASP B O 1
ATOM 2686 N N . LYS B 1 175 ? 28.221 17.744 -39.603 1.00 31.42 151 LYS B N 1
ATOM 2687 C CA . LYS B 1 175 ? 29.573 17.317 -39.258 1.00 32.02 151 LYS B CA 1
ATOM 2688 C C . LYS B 1 175 ? 30.252 18.138 -38.165 1.00 31.50 151 LYS B C 1
ATOM 2689 O O . LYS B 1 175 ? 30.882 17.556 -37.292 1.00 32.23 151 LYS B O 1
ATOM 2695 N N . GLU B 1 176 ? 30.158 19.474 -38.205 1.00 31.45 152 GLU B N 1
ATOM 2696 C CA . GLU B 1 176 ? 30.806 20.288 -37.163 1.00 31.73 152 GLU B CA 1
ATOM 2697 C C . GLU B 1 176 ? 30.147 20.070 -35.815 1.00 31.18 152 GLU B C 1
ATOM 2698 O O . GLU B 1 176 ? 30.851 19.864 -34.829 1.00 31.59 152 GLU B O 1
ATOM 2704 N N . LEU B 1 177 ? 28.812 20.121 -35.776 1.00 30.84 153 LEU B N 1
ATOM 2705 C CA . LEU B 1 177 ? 28.084 19.906 -34.521 1.00 30.39 153 LEU B CA 1
ATOM 2706 C C . LEU B 1 177 ? 28.356 18.450 -34.143 1.00 30.39 153 LEU B C 1
ATOM 2707 O O . LEU B 1 177 ? 28.177 17.541 -34.950 1.00 30.64 153 LEU B O 1
ATOM 2712 N N . ALA B 1 178 ? 28.811 18.241 -32.918 1.00 30.30 154 ALA B N 1
ATOM 2713 C CA . ALA B 1 178 ? 29.147 16.897 -32.439 1.00 30.87 154 ALA B CA 1
ATOM 2714 C C . ALA B 1 178 ? 27.969 15.974 -32.172 1.00 29.93 154 ALA B C 1
ATOM 2715 O O . ALA B 1 178 ? 28.118 14.761 -32.241 1.00 31.68 154 ALA B O 1
ATOM 2717 N N . ILE B 1 179 ? 26.824 16.581 -31.859 1.00 29.38 155 ILE B N 1
ATOM 2718 C CA . ILE B 1 179 ? 25.553 15.916 -31.509 1.00 27.16 155 ILE B CA 1
ATOM 2719 C C . ILE B 1 179 ? 25.498 14.373 -31.601 1.00 26.19 155 ILE B C 1
ATOM 2720 O O . ILE B 1 179 ? 25.283 13.793 -32.680 1.00 26.56 155 ILE B O 1
ATOM 2725 N N . PRO B 1 180 ? 25.688 13.702 -30.454 1.00 24.72 156 PRO B N 1
ATOM 2726 C CA . PRO B 1 180 ? 25.636 12.251 -30.396 1.00 24.28 156 PRO B CA 1
ATOM 2727 C C . PRO B 1 180 ? 24.184 11.819 -30.201 1.00 23.40 156 PRO B C 1
ATOM 2728 O O . PRO B 1 180 ? 23.776 11.417 -29.106 1.00 24.52 156 PRO B O 1
ATOM 2732 N N . TRP B 1 181 ? 23.399 11.933 -31.265 1.00 21.92 157 TRP B N 1
ATOM 2733 C CA . TRP B 1 181 ? 22.001 11.547 -31.220 1.00 19.67 157 TRP B CA 1
ATOM 2734 C C . TRP B 1 181 ? 21.914 10.075 -30.833 1.00 19.27 157 TRP B C 1
ATOM 2735 O O . TRP B 1 181 ? 22.780 9.275 -31.208 1.00 19.82 157 TRP B O 1
ATOM 2746 N N . PRO B 1 182 ? 20.866 9.691 -30.090 1.00 19.37 158 PRO B N 1
ATOM 2747 C CA . PRO B 1 182 ? 20.760 8.292 -29.682 1.00 19.47 158 PRO B CA 1
ATOM 2748 C C . PRO B 1 182 ? 19.940 7.454 -30.679 1.00 20.55 158 PRO B C 1
ATOM 2749 O O . PRO B 1 182 ? 19.084 6.645 -30.290 1.00 21.67 158 PRO B O 1
ATOM 2753 N N . VAL B 1 183 ? 20.233 7.653 -31.970 1.00 20.93 159 VAL B N 1
ATOM 2754 C CA . VAL B 1 183 ? 19.554 6.968 -33.073 1.00 21.26 159 VAL B CA 1
ATOM 2755 C C . VAL B 1 183 ? 20.461 7.036 -34.297 1.00 20.82 159 VAL B C 1
ATOM 2756 O O . VAL B 1 183 ? 20.974 8.108 -34.623 1.00 22.07 159 VAL B O 1
ATOM 2760 N N . THR B 1 184 ? 20.686 5.896 -34.954 1.00 21.29 160 THR B N 1
ATOM 2761 C CA . THR B 1 184 ? 21.550 5.867 -36.151 1.00 22.27 160 THR B CA 1
ATOM 2762 C C . THR B 1 184 ? 20.801 6.235 -37.427 1.00 22.72 160 THR B C 1
ATOM 2763 O O . THR B 1 184 ? 21.305 7.003 -38.256 1.00 23.94 160 THR B O 1
ATOM 2767 N N . SER B 1 185 ? 19.59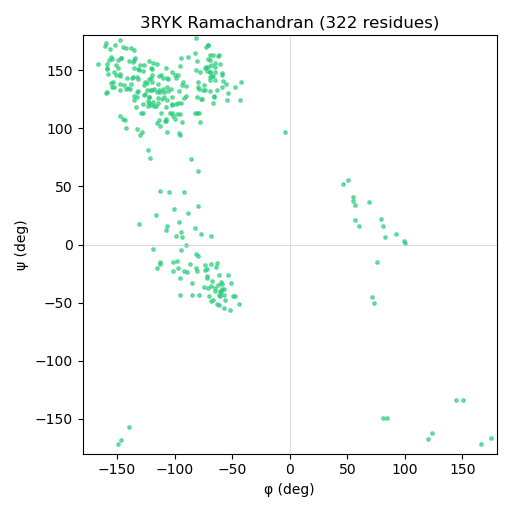9 5.691 -37.582 1.00 23.01 161 SER B N 1
ATOM 2768 C CA . SER B 1 185 ? 18.774 5.958 -38.768 1.00 22.93 161 SER B CA 1
ATOM 2769 C C . SER B 1 185 ? 17.440 6.511 -38.293 1.00 21.83 161 SER B C 1
ATOM 2770 O O . SER B 1 185 ? 16.456 5.776 -38.187 1.00 22.86 161 SER B O 1
ATOM 2773 N N . PRO B 1 186 ? 17.401 7.817 -37.988 1.00 21.84 162 PRO B N 1
ATOM 2774 C CA . PRO B 1 186 ? 16.167 8.407 -37.509 1.00 21.76 162 PRO B CA 1
ATOM 2775 C C . PRO B 1 186 ? 15.089 8.589 -38.547 1.00 22.10 162 PRO B C 1
ATOM 2776 O O . PRO B 1 186 ? 15.341 8.453 -39.765 1.00 22.84 162 PRO B O 1
ATOM 2780 N N . ILE B 1 187 ? 13.910 8.926 -38.039 1.00 23.30 163 ILE B N 1
ATOM 2781 C CA . ILE B 1 187 ? 12.725 9.195 -38.830 1.00 22.78 163 ILE B CA 1
ATOM 2782 C C . ILE B 1 187 ? 12.714 10.727 -38.955 1.00 23.04 163 ILE B C 1
ATOM 2783 O O . ILE B 1 187 ? 12.735 11.437 -37.974 1.00 22.19 163 ILE B O 1
ATOM 2788 N N . LEU B 1 188 ? 12.725 11.235 -40.182 1.00 22.79 164 LEU B N 1
ATOM 2789 C CA . LEU B 1 188 ? 12.724 12.668 -40.459 1.00 24.03 164 LEU B CA 1
ATOM 2790 C C . LEU B 1 188 ? 11.711 12.991 -41.543 1.00 24.42 164 LEU B C 1
ATOM 2791 O O . LEU B 1 188 ? 11.288 12.103 -42.293 1.00 23.59 164 LEU B O 1
ATOM 2796 N N . SER B 1 189 ? 11.321 14.263 -41.612 1.00 24.94 165 SER B N 1
ATOM 2797 C CA . SER B 1 189 ? 10.405 14.721 -42.627 1.00 25.95 165 SER B CA 1
ATOM 2798 C C . SER B 1 189 ? 11.323 14.932 -43.821 1.00 26.54 165 SER B C 1
ATOM 2799 O O . SER B 1 189 ? 12.550 14.949 -43.666 1.00 26.77 165 SER B O 1
ATOM 2802 N N . ASP B 1 190 ? 10.765 15.065 -45.017 1.00 27.15 166 ASP B N 1
ATOM 2803 C CA . ASP B 1 190 ? 11.629 15.304 -46.173 1.00 28.56 166 ASP B CA 1
ATOM 2804 C C . ASP B 1 190 ? 12.379 16.624 -45.977 1.00 28.93 166 ASP B C 1
ATOM 2805 O O . ASP B 1 190 ? 13.585 16.686 -46.234 1.00 30.10 166 ASP B O 1
ATOM 2810 N N A LYS B 1 191 ? 11.686 17.670 -45.520 0.50 29.19 167 LYS B N 1
ATOM 2811 N N B LYS B 1 191 ? 11.661 17.637 -45.483 0.50 29.11 167 LYS B N 1
ATOM 2812 C CA A LYS B 1 191 ? 12.345 18.965 -45.313 0.50 29.46 167 LYS B CA 1
ATOM 2813 C CA B LYS B 1 191 ? 12.210 18.970 -45.227 0.50 29.31 167 LYS B CA 1
ATOM 2814 C C A LYS B 1 191 ? 13.447 18.981 -44.248 0.50 29.72 167 LYS B C 1
ATOM 2815 C C B LYS B 1 191 ? 13.371 19.015 -44.225 0.50 29.64 167 LYS B C 1
ATOM 2816 O O A LYS B 1 191 ? 14.396 19.742 -44.387 0.50 30.57 167 LYS B O 1
ATOM 2817 O O B LYS B 1 191 ? 14.273 19.826 -44.381 0.50 30.43 167 LYS B O 1
ATOM 2828 N N . ASP B 1 192 ? 13.351 18.163 -43.201 1.00 30.27 168 ASP B N 1
ATOM 2829 C CA . ASP B 1 192 ? 14.441 18.158 -42.212 1.00 30.19 168 ASP B CA 1
ATOM 2830 C C . ASP B 1 192 ? 15.704 17.491 -42.761 1.00 30.58 168 ASP B C 1
ATOM 2831 O O . ASP B 1 192 ? 16.809 17.830 -42.327 1.00 31.53 168 ASP B O 1
ATOM 2836 N N . ARG B 1 193 ? 15.544 16.547 -43.696 1.00 30.96 169 ARG B N 1
ATOM 2837 C CA . ARG B 1 193 ? 16.700 15.895 -44.309 1.00 31.36 169 ARG B CA 1
ATOM 2838 C C . ARG B 1 193 ? 17.344 16.944 -45.221 1.00 31.74 169 ARG B C 1
ATOM 2839 O O . ARG B 1 193 ? 18.548 16.925 -45.434 1.00 33.13 169 ARG B O 1
ATOM 2847 N N . ILE B 1 194 ? 16.524 17.861 -45.740 1.00 31.71 170 ILE B N 1
ATOM 2848 C CA . ILE B 1 194 ? 16.976 18.940 -46.636 1.00 31.75 170 ILE B CA 1
ATOM 2849 C C . ILE B 1 194 ? 17.586 20.154 -45.916 1.00 30.77 170 ILE B C 1
ATOM 2850 O O . ILE B 1 194 ? 18.339 20.929 -46.536 1.00 31.14 170 ILE B O 1
ATOM 2855 N N . LEU B 1 195 ? 17.292 20.335 -44.622 1.00 30.19 171 LEU B N 1
ATOM 2856 C CA . LEU B 1 195 ? 17.838 21.480 -43.896 1.00 29.30 171 LEU B CA 1
ATOM 2857 C C . LEU B 1 195 ? 19.300 21.782 -44.196 1.00 29.81 171 LEU B C 1
ATOM 2858 O O . LEU B 1 195 ? 20.116 20.868 -44.316 1.00 30.18 171 LEU B O 1
ATOM 2863 N N . PRO B 1 196 ? 19.629 23.082 -44.303 1.00 30.79 172 PRO B N 1
ATOM 2864 C CA . PRO B 1 196 ? 20.979 23.528 -44.597 1.00 31.35 172 PRO B CA 1
ATOM 2865 C C . PRO B 1 196 ? 21.973 23.283 -43.476 1.00 32.15 172 PRO B C 1
ATOM 2866 O O . PRO B 1 196 ? 21.610 23.298 -42.296 1.00 32.56 172 PRO B O 1
ATOM 2870 N N . LEU B 1 197 ? 23.219 23.043 -43.870 1.00 33.00 173 LEU B N 1
ATOM 2871 C CA . LEU B 1 197 ? 24.319 22.800 -42.953 1.00 33.71 173 LEU B CA 1
ATOM 2872 C C . LEU B 1 197 ? 24.645 24.132 -42.266 1.00 34.63 173 LEU B C 1
ATOM 2873 O O . LEU B 1 197 ? 24.276 25.193 -42.784 1.00 35.36 173 LEU B O 1
ATOM 2878 N N . LEU B 1 198 ? 25.312 24.105 -41.105 1.00 35.31 174 LEU B N 1
ATOM 2879 C CA . LEU B 1 198 ? 25.675 25.366 -40.432 1.00 35.51 174 LEU B CA 1
ATOM 2880 C C . LEU B 1 198 ? 26.480 26.210 -41.404 1.00 35.62 174 LEU B C 1
ATOM 2881 O O . LEU B 1 198 ? 27.467 25.723 -41.955 1.00 36.22 174 LEU B O 1
#

Nearest PDB structures (foldseek):
  3ryk-assembly1_B  TM=1.001E+00  e=1.208E-34  Bacillus anthracis str. Ames
  1dzt-assembly1_B  TM=9.578E-01  e=1.365E-22  Salmonella enterica subsp. enterica serovar Typhimurium
  6c46-assembly3_E-2  TM=9.440E-01  e=2.010E-22  Elizabethkingia anophelis NUHP1
  7pvi-assembly1_BBB  TM=9.634E-01  e=2.607E-20  Coxiella burnetii RSA 493
  2c0z-assembly1_A-2  TM=9.417E-01  e=1.182E-18  Streptomyces niveus NCIMB 11891

Solvent-accessible surface area: 15903 Å² total; per-residue (Å²): 84,17,136,54,61,47,63,35,21,102,58,1,31,9,0,73,7,124,61,107,55,87,153,68,12,29,70,4,55,4,11,17,59,114,22,5,82,110,44,57,4,94,54,68,28,25,2,3,5,9,7,40,0,32,97,41,10,1,2,48,8,0,37,42,9,108,104,110,76,7,16,1,10,6,0,19,4,12,54,19,17,0,30,0,0,0,0,0,45,65,174,148,15,124,31,59,92,92,81,92,28,8,105,0,15,26,135,43,39,76,6,0,5,2,13,98,35,10,0,8,0,5,1,2,65,63,79,96,0,17,0,2,29,12,0,29,56,43,102,12,79,122,34,52,20,1,4,32,35,72,3,189,110,12,73,17,83,24,75,38,129,91,4,49,9,15,119,155,27,121,147,33,77,118,59,73,13,129,48,63,51,59,33,23,108,61,0,39,10,0,45,12,127,77,112,58,77,136,56,12,37,70,4,50,8,11,14,72,112,30,4,79,115,53,64,5,90,55,76,24,21,2,1,8,6,7,46,0,27,107,40,12,1,2,53,6,0,50,45,5,88,110,124,99,7,17,1,9,0,0,9,8,17,44,21,18,0,32,0,0,0,0,0,38,51,186,136,19,122,26,78,80,87,70,92,24,8,105,0,15,23,134,44,47,76,2,0,8,1,18,86,22,5,0,10,1,8,1,2,62,64,78,92,0,15,0,0,37,8,0,13,66,64,123,18,72,128,38,64,16,5,2,30,31,80,12,192,122,10,75,15,86,28,79,34,132,99,12,51,4,32,101,165,26,139,131,26,74,108,66

Sequence (350 aa):
AMKKVIETNFTDAKLLEPRLFGDDRGFFTESYNKKVLETLGVTHSFVQDNVSYSAEAGTIRGLHHFQKNPKAQTKLIQVMQGAIYDVIVDLRKKDSPTFKQWRGYILSADNHRQLLVPKGFAHGFCTLVPHTIVMYKVDEYYSADHDSGVLWNDKELAIPWPVTSPILSDKDRILPLLAMKKVIETNFTDAKLLEEPRLFGDDRGFFTESYNKKVLETLGVTHSFVQDNVSYSAEAGTIRGLHHFQKNPKAQTKLIQVMQGAIYDVIVDLRKDSSPTFKQWRGYILSADNHRQLLVPKGFAHGFCTLVPHTIVMYKVDEYYSADHDSGVLWNDKELAIPWPVTSPILSDKKDRILPLL

CATH classification: 2.60.120.10

Secondary structure (DSSP, 8-state):
--EEEEEETTTEEEEEPPEEEETTEEEEEEEEHHHHHHTT------EEEEEEESSTTBEEEEEEEPTTS---EEEEEEESEEEEEEEE--TTSTTTT-EEEEEEETTT--EEEE-TTEEEEEEE-SSSEEEEEEESS---TTTEEE--TT-TTT----S-SS-B--HHHHT----/--EEEEEETTTEEEEE--EEEETTEEEEEEEEHHHHHHTT------EEEEEEESSTTBEEEEEEE-TTS---EEEEEEESEEEEEEEE--TTSTTTT-EEEEEEETTT--EEEE-TTEEEEEEE-STTEEEEEEESS---GGGEEE--TT-SSS----S-SS-B--HHHHH----